Protein AF-J9ETJ1-F1 (afdb_monomer_lite)

pLDDT: mean 72.18, std 20.81, range [34.69, 98.19]

Radius of gyration: 83.92 Å; chains: 1; bounding box: 145×77×266 Å

Sequence (314 aa):
MRGDERRNRGNKKNEKEQERERQEHERRREEEEQRQRERVGQGRTTQEYYENEKQKQEIEQQRRGNGYEEEQENGQEQDERNRQEQEKIRQELELERQEKGQKIEEEEHERHEIFDKKQENYEEEEEQHQRQPEEEEEELKRKRKEEEEKEDRRRLEEDNRRLEEDRRRLDEDHRHLEELSRIDQKMKPEKEGGKSEGYEKHQLTVDGVRIRENEKKQRQLELEHYGLDKGNQIEDDFYTEADTRERYEVVEAGTTCSTEQYQCASGECIEKSAQCDGRTDCSDGSDEQFCHPPVQKQPSKSVTLIKHMITDNL

InterPro domains:
  IPR002172 Low-density lipoprotein (LDL) receptor class A repeat [PF00057] (255-291)
  IPR002172 Low-density lipoprotein (LDL) receptor class A repeat [PS50068] (256-292)
  IPR002172 Low-density lipoprotein (LDL) receptor class A repeat [SM00192] (256-293)
  IPR002172 Low-density lipoprotein (LDL) receptor class A repeat [cd00112] (257-291)
  IPR023415 Low-density lipoprotein (LDL) receptor class A, conserved site [PS01209] (269-291)
  IPR036055 LDL receptor-like superfamily [G3DSA:4.10.400.10] (255-294)
  IPR036055 LDL receptor-like superfamily [SSF57424] (256-295)

Secondary structure (DSSP, 8-state):
--------SSSHHHHHHHHHHHHHHHHHHHHHHHHHHHHHHT---HHHHHHHHHHHHHHHHHHHHHHHHHHHHHHHHHHHHHHHHHHHHHHHHHHHHHHHHHHHHHHHHHHHHHHHHHHHHHHHHHHHHHHHHHHHHHHHHHHHHHHHHHHHHHHHHHHHHHHHHHHHHHHHHHHHHHHHHHHHHHTSPP---------------TTSEEEEE-TT--EEEEE------S-----S-----------------S-PPPTTEEEPTTS-EEEGGGTTSSS--STT-TTSSS-SS---------------------

Structure (mmCIF, N/CA/C/O backbone):
data_AF-J9ETJ1-F1
#
_entry.id   AF-J9ETJ1-F1
#
loop_
_atom_site.group_PDB
_atom_site.id
_atom_site.type_symbol
_atom_site.label_atom_id
_atom_site.label_alt_id
_atom_site.label_comp_id
_atom_site.label_asym_id
_atom_site.label_entity_id
_atom_site.label_seq_id
_atom_site.pdbx_PDB_ins_code
_atom_site.Cartn_x
_atom_site.Cartn_y
_atom_site.Cartn_z
_atom_site.occupancy
_atom_site.B_iso_or_equiv
_atom_site.auth_seq_id
_atom_site.auth_comp_id
_atom_site.auth_asym_id
_atom_site.auth_atom_id
_atom_site.pdbx_PDB_model_num
ATOM 1 N N . MET A 1 1 ? -53.132 6.944 180.125 1.00 41.53 1 MET A N 1
ATOM 2 C CA . MET A 1 1 ? -53.792 6.070 179.129 1.00 41.53 1 MET A CA 1
ATOM 3 C C . MET A 1 1 ? -54.486 6.951 178.098 1.00 41.53 1 MET A C 1
ATOM 5 O O . MET A 1 1 ? -55.344 7.711 178.518 1.00 41.53 1 MET A O 1
ATOM 9 N N . ARG A 1 2 ? -54.138 6.762 176.809 1.00 40.91 2 ARG A N 1
ATOM 10 C CA . ARG A 1 2 ? -54.830 7.207 175.569 1.00 40.91 2 ARG A CA 1
ATOM 11 C C . ARG A 1 2 ? -54.786 8.726 175.287 1.00 40.91 2 ARG A C 1
ATOM 13 O O . ARG A 1 2 ? -55.033 9.507 176.186 1.00 40.91 2 ARG A O 1
ATOM 20 N N . GLY A 1 3 ? -54.452 9.237 174.102 1.00 41.69 3 GLY A N 1
ATOM 21 C CA . GLY A 1 3 ? -54.319 8.644 172.767 1.00 41.69 3 GLY A CA 1
ATOM 22 C C . GLY A 1 3 ? -55.169 9.435 171.759 1.00 41.69 3 GLY A C 1
ATOM 23 O O . GLY A 1 3 ? -56.381 9.460 171.909 1.00 41.69 3 GLY A O 1
ATOM 24 N N . ASP A 1 4 ? -54.499 10.042 170.773 1.00 47.47 4 ASP A N 1
ATOM 25 C CA . ASP A 1 4 ? -54.938 10.317 169.390 1.00 47.47 4 ASP A CA 1
ATOM 26 C C . ASP A 1 4 ? -56.196 11.145 169.071 1.00 47.47 4 ASP A C 1
ATOM 28 O O . ASP A 1 4 ? -57.292 10.610 169.008 1.00 47.47 4 ASP A O 1
ATOM 32 N N . GLU A 1 5 ? -55.995 12.386 168.595 1.00 48.31 5 GLU A N 1
ATOM 33 C CA . GLU A 1 5 ? -56.949 13.071 167.697 1.00 48.31 5 GLU A CA 1
ATOM 34 C C . GLU A 1 5 ? -56.286 14.101 166.754 1.00 48.31 5 GLU A C 1
ATOM 36 O O . GLU A 1 5 ? -56.623 15.277 166.791 1.00 48.31 5 GLU A O 1
ATOM 41 N N . ARG A 1 6 ? -55.359 13.722 165.857 1.00 50.22 6 ARG A N 1
ATOM 42 C CA . ARG A 1 6 ? -55.045 14.552 164.659 1.00 50.22 6 ARG A CA 1
ATOM 43 C C . ARG A 1 6 ? -54.607 13.713 163.456 1.00 50.22 6 ARG A C 1
ATOM 45 O O . ARG A 1 6 ? -53.515 13.885 162.926 1.00 50.22 6 ARG A O 1
ATOM 52 N N . ARG A 1 7 ? -55.467 12.814 162.974 1.00 49.34 7 ARG A N 1
ATOM 53 C CA . ARG A 1 7 ? -55.229 12.105 161.701 1.00 49.34 7 ARG A CA 1
ATOM 54 C C . ARG A 1 7 ? -56.517 11.929 160.899 1.00 49.34 7 ARG A C 1
ATOM 56 O O . ARG A 1 7 ? -56.909 10.817 160.594 1.00 49.34 7 ARG A O 1
ATOM 63 N N . ASN A 1 8 ? -57.215 13.023 160.575 1.00 49.31 8 ASN A N 1
ATOM 64 C CA . ASN A 1 8 ? -58.431 12.906 159.755 1.00 49.31 8 ASN A CA 1
ATOM 65 C C . ASN A 1 8 ? -58.714 14.085 158.801 1.00 49.31 8 ASN A C 1
ATOM 67 O O . ASN A 1 8 ? -59.844 14.542 158.660 1.00 49.31 8 ASN A O 1
ATOM 71 N N . ARG A 1 9 ? -57.677 14.597 158.122 1.00 51.25 9 ARG A N 1
ATOM 72 C CA . ARG A 1 9 ? -57.835 15.473 156.934 1.00 51.25 9 ARG A CA 1
ATOM 73 C C . ARG A 1 9 ? -57.037 15.031 155.701 1.00 51.25 9 ARG A C 1
ATOM 75 O O . ARG A 1 9 ? -57.280 15.561 154.624 1.00 51.25 9 ARG A O 1
ATOM 82 N N . GLY A 1 10 ? -56.142 14.047 155.833 1.00 49.84 10 GLY A N 1
ATOM 83 C CA . GLY A 1 10 ? -55.311 13.538 154.732 1.00 49.84 10 GLY A CA 1
ATOM 84 C C . GLY A 1 10 ? -55.965 12.463 153.852 1.00 49.84 10 GLY A C 1
ATOM 85 O O . GLY A 1 10 ? -55.589 12.342 152.696 1.00 49.84 10 GLY A O 1
ATOM 86 N N . ASN A 1 11 ? -56.979 11.734 154.342 1.00 51.31 11 ASN A N 1
ATOM 87 C CA . ASN A 1 11 ? -57.543 10.578 153.619 1.00 51.31 11 ASN A CA 1
ATOM 88 C C . ASN A 1 11 ? -58.693 10.894 152.647 1.00 51.31 11 ASN A C 1
ATOM 90 O O . ASN A 1 11 ? -58.993 10.067 151.798 1.00 51.31 11 ASN A O 1
ATOM 94 N N . LYS A 1 12 ? -59.316 12.082 152.700 1.00 52.78 12 LYS A N 1
ATOM 95 C CA . LYS A 1 12 ? -60.431 12.430 151.787 1.00 52.78 12 LYS A CA 1
ATOM 96 C C . LYS A 1 12 ? -59.997 12.971 150.417 1.00 52.78 12 LYS A C 1
ATOM 98 O O . LYS A 1 12 ? -60.842 13.087 149.532 1.00 52.78 12 LYS A O 1
ATOM 103 N N . LYS A 1 13 ? -58.720 13.340 150.235 1.00 52.31 13 LYS A N 1
ATOM 104 C CA . LYS A 1 13 ? -58.206 13.796 148.928 1.00 52.31 13 LYS A CA 1
ATOM 105 C C . LYS A 1 13 ? -57.935 12.622 147.975 1.00 52.31 13 LYS A C 1
ATOM 107 O O . LYS A 1 13 ? -58.292 12.735 146.813 1.00 52.31 13 LYS A O 1
ATOM 112 N N . ASN A 1 14 ? -57.462 11.483 148.490 1.00 57.47 14 ASN A N 1
ATOM 113 C CA . ASN A 1 14 ? -57.187 10.284 147.684 1.00 57.47 14 ASN A CA 1
ATOM 114 C C . ASN A 1 14 ? -58.445 9.596 147.130 1.00 57.47 14 ASN A C 1
ATOM 116 O O . ASN A 1 14 ? -58.423 9.106 146.010 1.00 57.47 14 ASN A O 1
ATOM 120 N N . GLU A 1 15 ? -59.553 9.564 147.875 1.00 61.72 15 GLU A N 1
ATOM 121 C CA . GLU A 1 15 ? -60.780 8.888 147.412 1.00 61.72 15 GLU A CA 1
ATOM 122 C C . GLU A 1 15 ? -61.453 9.622 146.245 1.00 61.72 15 GLU A C 1
ATOM 124 O O . GLU A 1 15 ? -61.845 8.999 145.261 1.00 61.72 15 GLU A O 1
ATOM 129 N N . LYS A 1 16 ? -61.531 10.959 146.314 1.00 69.19 16 LYS A N 1
ATOM 130 C CA . LYS A 1 16 ? -62.122 11.775 145.241 1.00 69.19 16 LYS A CA 1
ATOM 131 C C . LYS A 1 16 ? -61.283 11.784 143.966 1.00 69.19 16 LYS A C 1
ATOM 133 O O . LYS A 1 16 ? -61.838 11.957 142.885 1.00 69.19 16 LYS A O 1
ATOM 138 N N . GLU A 1 17 ? -59.968 11.650 144.092 1.00 68.81 17 GLU A N 1
ATOM 139 C CA . GLU A 1 17 ? -59.052 11.570 142.954 1.00 68.81 17 GLU A CA 1
ATOM 140 C C . GLU A 1 17 ? -59.166 10.201 142.270 1.00 68.81 17 GLU A C 1
ATOM 142 O O . GLU A 1 17 ? -59.431 10.147 141.072 1.00 68.81 17 GLU A O 1
ATOM 147 N N . GLN A 1 18 ? -59.176 9.109 143.044 1.00 67.69 18 GLN A N 1
ATOM 148 C CA . GLN A 1 18 ? -59.414 7.759 142.516 1.00 67.69 18 GLN A CA 1
ATOM 149 C C . GLN A 1 18 ? -60.797 7.584 141.871 1.00 67.69 18 GLN A C 1
ATOM 151 O O . GLN A 1 18 ? -60.956 6.809 140.930 1.00 67.69 18 GLN A O 1
ATOM 156 N N . GLU A 1 19 ? -61.826 8.269 142.371 1.00 75.56 19 GLU A N 1
ATOM 157 C CA . GLU A 1 19 ? -63.159 8.218 141.764 1.00 75.56 19 GLU A CA 1
ATOM 158 C C . GLU A 1 19 ? -63.233 9.004 140.447 1.00 75.56 19 GLU A C 1
ATOM 160 O O . GLU A 1 19 ? -63.892 8.560 139.508 1.00 75.56 19 GLU A O 1
ATOM 165 N N . ARG A 1 20 ? -62.488 10.112 140.322 1.00 76.62 20 ARG A N 1
ATOM 166 C CA . ARG A 1 20 ? -62.355 10.840 139.049 1.00 76.62 20 ARG A CA 1
ATOM 167 C C . ARG A 1 20 ? -61.600 10.031 138.000 1.00 76.62 20 ARG A C 1
ATOM 169 O O . ARG A 1 20 ? -62.038 10.006 136.855 1.00 76.62 20 ARG A O 1
ATOM 176 N N . GLU A 1 21 ? -60.529 9.344 138.389 1.00 76.75 21 GLU A N 1
ATOM 177 C CA . GLU A 1 21 ? -59.770 8.463 137.493 1.00 76.75 21 GLU A CA 1
ATOM 178 C C . GLU A 1 21 ? -60.614 7.277 137.010 1.00 76.75 21 GLU A C 1
ATOM 180 O O . GLU A 1 21 ? -60.594 6.952 135.823 1.00 76.75 21 GLU A O 1
ATOM 185 N N . ARG A 1 22 ? -61.427 6.674 137.893 1.00 75.75 22 ARG A N 1
ATOM 186 C CA . ARG A 1 22 ? -62.383 5.621 137.508 1.00 75.75 22 ARG A CA 1
ATOM 187 C C . ARG A 1 22 ? -63.420 6.125 136.505 1.00 75.75 22 ARG A C 1
ATOM 189 O O . ARG A 1 22 ? -63.622 5.481 135.481 1.00 75.75 22 ARG A O 1
ATOM 196 N N . GLN A 1 23 ? -64.013 7.294 136.753 1.00 80.81 23 GLN A N 1
ATOM 197 C CA . GLN A 1 23 ? -64.984 7.899 135.832 1.00 80.81 23 GLN A CA 1
ATOM 198 C C . GLN A 1 23 ? -64.354 8.311 134.493 1.00 80.81 23 GLN A C 1
ATOM 200 O O . GLN A 1 23 ? -65.005 8.244 133.456 1.00 80.81 23 GLN A O 1
ATOM 205 N N . GLU A 1 24 ? -63.092 8.748 134.481 1.00 80.50 24 GLU A N 1
ATOM 206 C CA . GLU A 1 24 ? -62.387 9.073 133.239 1.00 80.50 24 GLU A CA 1
ATOM 207 C C . GLU A 1 24 ? -62.018 7.818 132.439 1.00 80.50 24 GLU A C 1
ATOM 209 O O . GLU A 1 24 ? -62.171 7.808 131.220 1.00 80.50 24 GLU A O 1
ATOM 214 N N . HIS A 1 25 ? -61.601 6.744 133.112 1.00 77.44 25 HIS A N 1
ATOM 215 C CA . HIS A 1 25 ? -61.342 5.451 132.481 1.00 77.44 25 HIS A CA 1
ATOM 216 C C . HIS A 1 25 ? -62.618 4.843 131.878 1.00 77.44 25 HIS A C 1
ATOM 218 O O . HIS A 1 25 ? -62.587 4.304 130.773 1.00 77.44 25 HIS A O 1
ATOM 224 N N . GLU A 1 26 ? -63.750 4.959 132.571 1.00 82.00 26 GLU A N 1
ATOM 225 C CA . GLU A 1 26 ? -65.046 4.479 132.084 1.00 82.00 26 GLU A CA 1
ATOM 226 C C . GLU A 1 26 ? -65.528 5.287 130.870 1.00 82.00 26 GLU A C 1
ATOM 228 O O . GLU A 1 26 ? -65.866 4.694 129.850 1.00 82.00 26 GLU A O 1
ATOM 233 N N . ARG A 1 27 ? -65.396 6.624 130.892 1.00 83.88 27 ARG A N 1
ATOM 234 C CA . ARG A 1 27 ? -65.671 7.471 129.715 1.00 83.88 27 ARG A CA 1
ATOM 235 C C . ARG A 1 27 ? -64.784 7.144 128.515 1.00 83.88 27 ARG A C 1
ATOM 237 O O . ARG A 1 27 ? -65.276 7.101 127.394 1.00 83.88 27 ARG A O 1
ATOM 244 N N . ARG A 1 28 ? -63.484 6.902 128.725 1.00 78.69 28 ARG A N 1
ATOM 245 C CA . ARG A 1 28 ? -62.568 6.506 127.637 1.00 78.69 28 ARG A CA 1
ATOM 246 C C . ARG A 1 28 ? -62.967 5.163 127.034 1.00 78.69 28 ARG A C 1
ATOM 248 O O . ARG A 1 28 ? -62.926 5.015 125.819 1.00 78.69 28 ARG A O 1
ATOM 255 N N . ARG A 1 29 ? -63.390 4.214 127.871 1.00 78.31 29 ARG A N 1
ATOM 256 C CA . ARG A 1 29 ? -63.880 2.907 127.429 1.00 78.31 29 ARG A CA 1
ATOM 257 C C . ARG A 1 29 ? -65.183 3.027 126.632 1.00 78.31 29 ARG A C 1
ATOM 259 O O . ARG A 1 29 ? -65.316 2.370 125.606 1.00 78.31 29 ARG A O 1
ATOM 266 N N . GLU A 1 30 ? -66.109 3.880 127.060 1.00 82.00 30 GLU A N 1
ATOM 267 C CA . GLU A 1 30 ? -67.359 4.144 126.335 1.00 82.00 30 GLU A CA 1
ATOM 268 C C . GLU A 1 30 ? -67.117 4.869 125.002 1.00 82.00 30 GLU A C 1
ATOM 270 O O . GLU A 1 30 ? -67.685 4.475 123.984 1.00 82.00 30 GLU A O 1
ATOM 275 N N . GLU A 1 31 ? -66.222 5.864 124.961 1.00 80.50 31 GLU A N 1
ATOM 276 C CA . GLU A 1 31 ? -65.809 6.511 123.707 1.00 80.50 31 GLU A CA 1
ATOM 277 C C . GLU A 1 31 ? -65.126 5.524 122.749 1.00 80.50 31 GLU A C 1
ATOM 279 O O . GLU A 1 31 ? -65.319 5.598 121.534 1.00 80.50 31 GLU A O 1
ATOM 284 N N . GLU A 1 32 ? -64.326 4.592 123.269 1.00 72.12 32 GLU A N 1
ATOM 285 C CA . GLU A 1 32 ? -63.654 3.570 122.468 1.00 72.12 32 GLU A CA 1
ATOM 286 C C . GLU A 1 32 ? -64.645 2.515 121.945 1.00 72.12 32 GLU A C 1
ATOM 288 O O . GLU A 1 32 ? -64.584 2.155 120.766 1.00 72.12 32 GLU A O 1
ATOM 293 N N . GLU A 1 33 ? -65.630 2.104 122.753 1.00 75.81 33 GLU A N 1
ATOM 294 C CA . GLU A 1 33 ? -66.751 1.263 122.309 1.00 75.81 33 GLU A CA 1
ATOM 295 C C . GLU A 1 33 ? -67.620 1.974 121.259 1.00 75.81 33 GLU A C 1
ATOM 297 O O . GLU A 1 33 ? -68.040 1.348 120.284 1.00 75.81 33 GLU A O 1
ATOM 302 N N . GLN A 1 34 ? -67.854 3.282 121.391 1.00 74.44 34 GLN A N 1
ATOM 303 C CA . GLN A 1 34 ? -68.623 4.056 120.416 1.00 74.44 34 GLN A CA 1
ATOM 304 C C . GLN A 1 34 ? -67.864 4.219 119.089 1.00 74.44 34 GLN A C 1
ATOM 306 O O . GLN A 1 34 ? -68.439 3.977 118.026 1.00 74.44 34 GLN A O 1
ATOM 311 N N . ARG A 1 35 ? -66.548 4.479 119.127 1.00 72.38 35 ARG A N 1
ATOM 312 C CA . ARG A 1 35 ? -65.683 4.464 117.929 1.00 72.38 35 ARG A CA 1
ATOM 313 C C . ARG A 1 35 ? -65.616 3.086 117.268 1.00 72.38 35 ARG A C 1
ATOM 315 O O . ARG A 1 35 ? -65.461 3.005 116.050 1.00 72.38 35 ARG A O 1
ATOM 322 N N . GLN A 1 36 ? -65.697 1.997 118.038 1.00 61.28 36 GLN A N 1
ATOM 323 C CA . GLN A 1 36 ? -65.784 0.642 117.484 1.00 61.28 36 GLN A CA 1
ATOM 324 C C . GLN A 1 36 ? -67.151 0.380 116.835 1.00 61.28 36 GLN A C 1
ATOM 326 O O . GLN A 1 36 ? -67.194 -0.176 115.739 1.00 61.28 36 GLN A O 1
ATOM 331 N N . ARG A 1 37 ? -68.255 0.847 117.431 1.00 64.12 37 ARG A N 1
ATOM 332 C CA . ARG A 1 37 ? -69.604 0.739 116.842 1.00 64.12 37 ARG A CA 1
ATOM 333 C C . ARG A 1 37 ? -69.751 1.549 115.553 1.00 64.12 37 ARG A C 1
ATOM 335 O O . ARG A 1 37 ? -70.350 1.053 114.606 1.00 64.12 37 ARG A O 1
ATOM 342 N N . GLU A 1 38 ? -69.151 2.735 115.468 1.00 62.16 38 GLU A N 1
ATOM 343 C CA . GLU A 1 38 ? -69.139 3.545 114.238 1.00 62.16 38 GLU A CA 1
ATOM 344 C C . GLU A 1 38 ? -68.286 2.911 113.124 1.00 62.16 38 GLU A C 1
ATOM 346 O O . GLU A 1 38 ? -68.669 2.956 111.955 1.00 62.16 38 GLU A O 1
ATOM 351 N N . ARG A 1 39 ? -67.186 2.222 113.473 1.00 57.53 39 ARG A N 1
ATOM 352 C CA . ARG A 1 39 ? -66.376 1.439 112.517 1.00 57.53 39 ARG A CA 1
ATOM 353 C C . ARG A 1 39 ? -67.129 0.232 111.950 1.00 57.53 39 ARG A C 1
ATOM 355 O O . ARG A 1 39 ? -66.934 -0.114 110.790 1.00 57.53 39 ARG A O 1
ATOM 362 N N . VAL A 1 40 ? -67.995 -0.384 112.756 1.00 54.03 40 VAL A N 1
ATOM 363 C CA . VAL A 1 40 ? -68.881 -1.483 112.332 1.00 54.03 40 VAL A CA 1
ATOM 364 C C . VAL A 1 40 ? -70.102 -0.950 111.562 1.00 54.03 40 VAL A C 1
ATOM 366 O O . VAL A 1 40 ? -70.569 -1.608 110.639 1.00 54.03 40 VAL A O 1
ATOM 369 N N . GLY A 1 41 ? -70.565 0.271 111.854 1.00 50.47 41 GLY A N 1
ATOM 370 C CA . GLY A 1 41 ? -71.660 0.948 111.144 1.00 50.47 41 GLY A CA 1
ATOM 371 C C . GLY A 1 41 ? -71.315 1.451 109.734 1.00 50.47 41 GLY A C 1
ATOM 372 O O . GLY A 1 41 ? -72.217 1.744 108.956 1.00 50.47 41 GLY A O 1
ATOM 373 N N . GLN A 1 42 ? -70.027 1.510 109.382 1.00 50.44 42 GLN A N 1
ATOM 374 C CA . GLN A 1 42 ? -69.542 1.742 108.011 1.00 50.44 42 GLN A CA 1
ATOM 375 C C . GLN A 1 42 ? -69.020 0.456 107.344 1.00 50.44 42 GLN A C 1
ATOM 377 O O . GLN A 1 42 ? -68.352 0.505 106.307 1.00 50.44 42 GLN A O 1
ATOM 382 N N . GLY A 1 43 ? -69.302 -0.703 107.943 1.00 48.56 43 GLY A N 1
ATOM 383 C CA . GLY A 1 43 ? -68.919 -2.002 107.417 1.00 48.56 43 GLY A CA 1
ATOM 384 C C . GLY A 1 43 ? -69.719 -2.335 106.166 1.00 48.56 43 GLY A C 1
ATOM 385 O O . GLY A 1 43 ? -70.858 -2.787 106.258 1.00 48.56 43 GLY A O 1
ATOM 386 N N . ARG A 1 44 ? -69.095 -2.153 104.996 1.00 57.75 44 ARG A N 1
ATOM 387 C CA . ARG A 1 44 ? -69.457 -2.895 103.781 1.00 57.75 44 ARG A CA 1
ATOM 388 C C . ARG A 1 44 ? -69.676 -4.350 104.169 1.00 57.75 44 ARG A C 1
ATOM 390 O O . ARG A 1 44 ? -68.874 -4.919 104.917 1.00 57.75 44 ARG A O 1
ATOM 397 N N . THR A 1 45 ? -70.769 -4.930 103.699 1.00 62.53 45 THR A N 1
ATOM 398 C CA . THR A 1 45 ? -71.079 -6.328 104.000 1.00 62.53 45 THR A CA 1
ATOM 399 C C . THR A 1 45 ? -69.919 -7.215 103.534 1.00 62.53 45 THR A C 1
ATOM 401 O O . THR A 1 45 ? -69.243 -6.908 102.551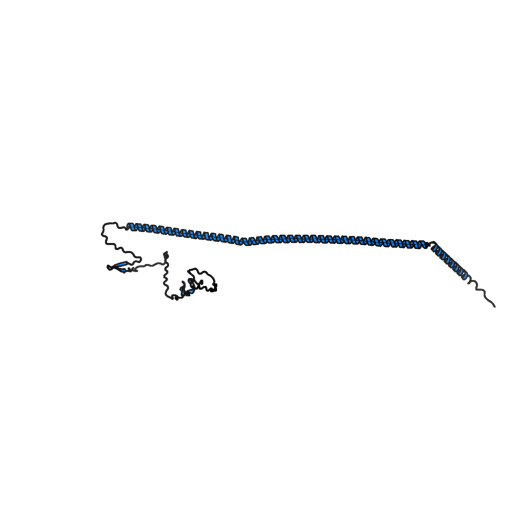 1.00 62.53 45 THR A O 1
ATOM 404 N N . THR A 1 46 ? -69.650 -8.326 104.227 1.00 61.72 46 THR A N 1
ATOM 405 C CA . THR A 1 46 ? -68.624 -9.296 103.794 1.00 61.72 46 THR A CA 1
ATOM 406 C C . THR A 1 46 ? -68.843 -9.734 102.345 1.00 61.72 46 THR A C 1
ATOM 408 O O . THR A 1 46 ? -67.881 -9.961 101.622 1.00 61.72 46 THR A O 1
ATOM 411 N N . GLN A 1 47 ? -70.099 -9.774 101.899 1.00 67.00 47 GLN A N 1
ATOM 412 C CA . GLN A 1 47 ? -70.490 -10.089 100.531 1.00 67.00 47 GLN A CA 1
ATOM 413 C C . GLN A 1 47 ? -70.084 -9.002 99.517 1.00 67.00 47 GLN A C 1
ATOM 415 O O . GLN A 1 47 ? -69.443 -9.333 98.524 1.00 67.00 47 GLN A O 1
ATOM 420 N N . GLU A 1 48 ? -70.325 -7.715 99.795 1.00 68.38 48 GLU A N 1
ATOM 421 C CA . GLU A 1 48 ? -69.829 -6.604 98.956 1.00 68.38 48 GLU 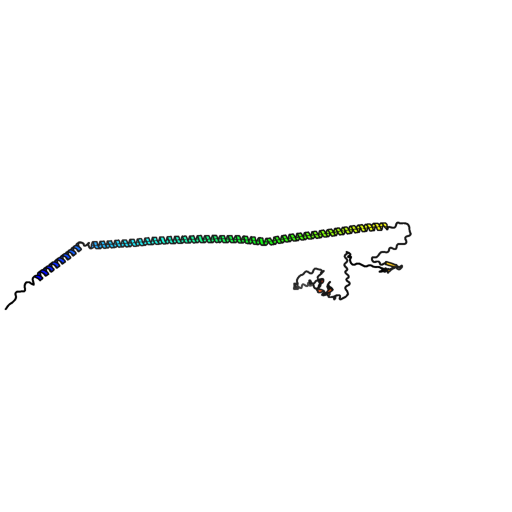A CA 1
ATOM 422 C C . GLU A 1 48 ? -68.301 -6.541 98.903 1.00 68.38 48 GLU A C 1
ATOM 424 O O . GLU A 1 48 ? -67.730 -6.101 97.905 1.00 68.38 48 GLU A O 1
ATOM 429 N N . TYR A 1 49 ? -67.619 -6.938 99.980 1.00 68.69 49 TYR A N 1
ATOM 430 C CA . TYR A 1 49 ? -66.163 -7.031 99.983 1.00 68.69 49 TYR A CA 1
ATOM 431 C C . TYR A 1 49 ? -65.684 -8.088 98.971 1.00 68.69 49 TYR A C 1
ATOM 433 O O . TYR A 1 49 ? -64.881 -7.761 98.097 1.00 68.69 49 TYR A O 1
ATOM 441 N N . TYR A 1 50 ? -66.242 -9.307 99.016 1.00 73.38 50 TYR A N 1
ATOM 442 C CA . TYR A 1 50 ? -65.913 -10.372 98.059 1.00 73.38 50 TYR A CA 1
ATOM 443 C C . TYR A 1 50 ? -66.308 -10.028 96.615 1.00 73.38 50 TYR A C 1
ATOM 445 O O . TYR A 1 50 ? -65.552 -10.326 95.691 1.00 73.38 50 TYR A O 1
ATOM 453 N N . GLU A 1 51 ? -67.455 -9.382 96.397 1.00 80.38 51 GLU A N 1
ATOM 454 C CA . GLU A 1 51 ? -67.899 -8.964 95.060 1.00 80.38 51 GLU A CA 1
ATOM 455 C C . GLU A 1 51 ? -66.992 -7.873 94.469 1.00 80.38 51 GLU A C 1
ATOM 457 O O . GLU A 1 51 ? -66.579 -7.983 93.316 1.00 80.38 51 GLU A O 1
ATOM 462 N N . ASN A 1 52 ? -66.586 -6.874 95.263 1.00 74.12 52 ASN A N 1
ATOM 463 C CA . ASN A 1 52 ? -65.625 -5.856 94.824 1.00 74.12 52 ASN A CA 1
ATOM 464 C C . ASN A 1 52 ? -64.229 -6.438 94.561 1.00 74.12 52 ASN A C 1
ATOM 466 O O . ASN A 1 52 ? -63.531 -5.983 93.654 1.00 74.12 52 ASN A O 1
ATOM 470 N N . GLU A 1 53 ? -63.794 -7.418 95.355 1.00 79.88 53 GLU A N 1
ATOM 471 C CA . GLU A 1 53 ? -62.498 -8.074 95.170 1.00 79.88 53 GLU A CA 1
ATOM 472 C C . GLU A 1 53 ? -62.496 -8.945 93.907 1.00 79.88 53 GLU A C 1
ATOM 474 O O . GLU A 1 53 ? -61.551 -8.880 93.120 1.00 79.88 53 GLU A O 1
ATOM 479 N N . LYS A 1 54 ? -63.604 -9.645 93.632 1.00 83.44 54 LYS A N 1
ATOM 480 C CA . LYS A 1 54 ? -63.822 -10.368 92.373 1.00 83.44 54 LYS A CA 1
ATOM 481 C C . LYS A 1 54 ? -63.848 -9.423 91.167 1.00 83.44 54 LYS A C 1
ATOM 483 O O . LYS A 1 54 ? -63.171 -9.679 90.177 1.00 83.44 54 LYS A O 1
ATOM 488 N N . GLN A 1 55 ? -64.562 -8.303 91.262 1.00 84.19 55 GLN A N 1
ATOM 489 C CA . GLN A 1 55 ? -64.651 -7.321 90.178 1.00 84.19 55 GLN A CA 1
ATOM 490 C C . GLN A 1 55 ? -63.302 -6.629 89.915 1.00 84.19 55 GLN A C 1
ATOM 492 O O . GLN A 1 55 ? -62.936 -6.397 88.764 1.00 84.19 55 GLN A O 1
ATOM 497 N N . LYS A 1 56 ? -62.511 -6.354 90.962 1.00 79.06 56 LYS A N 1
ATOM 498 C CA . LYS A 1 56 ? -61.119 -5.900 90.810 1.00 79.06 56 LYS A CA 1
ATOM 499 C C . LYS A 1 56 ? -60.258 -6.932 90.089 1.00 79.06 56 LYS A C 1
ATOM 501 O O . LYS A 1 56 ? -59.514 -6.544 89.196 1.00 79.06 56 LYS A O 1
ATOM 506 N N . GLN A 1 57 ? -60.372 -8.212 90.448 1.00 80.88 57 GLN A N 1
ATOM 507 C CA . GLN A 1 57 ? -59.636 -9.288 89.780 1.00 80.88 57 GLN A CA 1
ATOM 508 C C . GLN A 1 57 ? -60.032 -9.425 88.303 1.00 80.88 57 GLN A C 1
ATOM 510 O O . GLN A 1 57 ? -59.153 -9.591 87.463 1.00 80.88 57 GLN A O 1
ATOM 515 N N . GLU A 1 58 ? -61.317 -9.292 87.961 1.00 84.31 58 GLU A N 1
ATOM 516 C CA . GLU A 1 58 ? -61.796 -9.316 86.569 1.00 84.31 58 GLU A CA 1
ATOM 517 C C . GLU A 1 58 ? -61.270 -8.122 85.753 1.00 84.31 58 GLU A C 1
ATOM 519 O O . GLU A 1 58 ? -60.775 -8.306 84.641 1.00 84.31 58 GLU A O 1
ATOM 524 N N . ILE A 1 59 ? -61.288 -6.906 86.315 1.00 80.44 59 ILE A N 1
ATOM 525 C CA . ILE A 1 59 ? -60.718 -5.710 85.667 1.00 80.44 59 ILE A CA 1
ATOM 526 C C . ILE A 1 59 ? -59.204 -5.863 85.470 1.00 80.44 59 ILE A C 1
ATOM 528 O O . ILE A 1 59 ? -58.663 -5.466 84.438 1.00 80.44 59 ILE A O 1
ATOM 532 N N . GLU A 1 60 ? -58.500 -6.428 86.450 1.00 78.88 60 GLU A N 1
ATOM 533 C CA . GLU A 1 60 ? -57.057 -6.653 86.362 1.00 78.88 60 GLU A CA 1
ATOM 534 C C . GLU A 1 60 ? -56.710 -7.728 85.317 1.00 78.88 60 GLU A C 1
ATOM 536 O O . GLU A 1 60 ? -55.739 -7.572 84.575 1.00 78.88 60 GLU A O 1
ATOM 541 N N . GLN A 1 61 ? -57.533 -8.776 85.196 1.00 81.25 61 GLN A N 1
ATOM 542 C CA . GLN A 1 61 ? -57.411 -9.789 84.144 1.00 81.25 61 GLN A CA 1
ATOM 543 C C . GLN A 1 61 ? -57.675 -9.209 82.751 1.00 81.25 61 GLN A C 1
ATOM 545 O O . GLN A 1 61 ? -56.892 -9.475 81.844 1.00 81.25 61 GLN A O 1
ATOM 550 N N . GLN A 1 62 ? -58.705 -8.374 82.580 1.00 82.00 62 GLN A N 1
ATOM 551 C CA . GLN A 1 62 ? -58.971 -7.691 81.307 1.00 82.00 62 GLN A CA 1
ATOM 552 C C . GLN A 1 62 ? -57.840 -6.739 80.912 1.00 82.00 62 GLN A C 1
ATOM 554 O O . GLN A 1 62 ? -57.423 -6.731 79.761 1.00 82.00 62 GLN A O 1
ATOM 559 N N . ARG A 1 63 ? -57.286 -5.971 81.860 1.00 78.88 63 ARG A N 1
ATOM 560 C CA . ARG A 1 63 ? -56.133 -5.096 81.587 1.00 78.88 63 ARG A CA 1
ATOM 561 C C . ARG A 1 63 ? -54.891 -5.879 81.174 1.00 78.88 63 ARG A C 1
ATOM 563 O O . ARG A 1 63 ? -54.184 -5.431 80.280 1.00 78.88 63 ARG A O 1
ATOM 570 N N . ARG A 1 64 ? -54.631 -7.034 81.800 1.00 74.88 64 ARG A N 1
ATOM 571 C CA . ARG A 1 64 ? -53.550 -7.930 81.363 1.00 74.88 64 ARG A CA 1
ATOM 572 C C . ARG A 1 64 ? -53.824 -8.485 79.970 1.00 74.88 64 ARG A C 1
ATOM 574 O O . ARG A 1 64 ? -52.937 -8.402 79.140 1.00 74.88 64 ARG A O 1
ATOM 581 N N . GLY A 1 65 ? -55.027 -9.001 79.708 1.00 76.25 65 GLY A N 1
ATOM 582 C CA . GLY A 1 65 ? -55.418 -9.534 78.397 1.00 76.25 65 GLY A CA 1
ATOM 583 C C . GLY A 1 65 ? -55.249 -8.514 77.270 1.00 76.25 65 GLY A C 1
ATOM 584 O O . GLY A 1 65 ? -54.528 -8.786 76.319 1.00 76.25 65 GLY A O 1
ATOM 585 N N . ASN A 1 66 ? -55.803 -7.312 77.441 1.00 76.19 66 ASN A N 1
ATOM 586 C CA . ASN A 1 66 ? -55.669 -6.232 76.462 1.00 7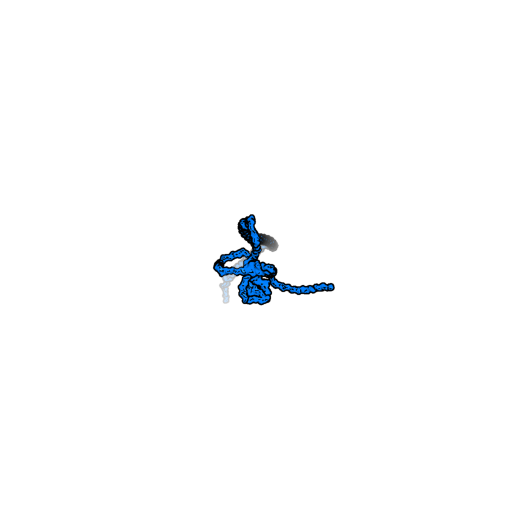6.19 66 ASN A CA 1
ATOM 587 C C . ASN A 1 66 ? -54.208 -5.791 76.285 1.00 76.19 66 ASN A C 1
ATOM 589 O O . ASN A 1 66 ? -53.790 -5.536 75.166 1.00 76.19 66 ASN A O 1
ATOM 593 N N . GLY A 1 67 ? -53.421 -5.736 77.368 1.00 72.25 67 GLY A N 1
ATOM 594 C CA . GLY A 1 67 ? -51.989 -5.436 77.277 1.00 72.25 67 GLY A CA 1
ATOM 595 C C . GLY A 1 67 ? -51.210 -6.499 76.495 1.00 72.25 67 GLY A C 1
ATOM 596 O O . GLY A 1 67 ? -50.352 -6.154 75.693 1.00 72.25 67 GLY A O 1
ATOM 597 N N . TYR A 1 68 ? -51.541 -7.783 76.669 1.00 64.38 68 TYR A N 1
ATOM 598 C CA . TYR A 1 68 ? -50.939 -8.870 75.891 1.00 64.38 68 TYR A CA 1
ATOM 599 C C . TYR A 1 68 ? -51.338 -8.837 74.408 1.00 64.38 68 TYR A C 1
ATOM 601 O O . TYR A 1 68 ? -50.505 -9.142 73.558 1.00 64.38 68 TYR A O 1
ATOM 609 N N . GLU A 1 69 ? -52.585 -8.488 74.083 1.00 71.12 69 GLU A N 1
ATOM 610 C CA . GLU A 1 69 ? -53.048 -8.339 72.694 1.00 71.12 69 GLU A CA 1
ATOM 611 C C . GLU A 1 69 ? -52.394 -7.124 72.011 1.00 71.12 69 GLU A C 1
ATOM 613 O O . GLU A 1 69 ? -51.873 -7.252 70.905 1.00 71.12 69 GLU A O 1
ATOM 618 N N . GLU A 1 70 ? -52.310 -5.984 72.702 1.00 70.94 70 GLU A N 1
ATOM 619 C CA . GLU A 1 70 ? -51.665 -4.758 72.209 1.00 70.94 70 GLU A CA 1
ATOM 620 C C . GLU A 1 70 ? -50.144 -4.938 72.014 1.00 70.94 70 GLU A C 1
ATOM 622 O O . GLU A 1 70 ? -49.570 -4.423 71.054 1.00 70.94 70 GLU A O 1
ATOM 627 N N . GLU A 1 71 ? -49.466 -5.710 72.874 1.00 70.00 71 GLU A N 1
ATOM 628 C CA . GLU A 1 71 ? -48.057 -6.093 72.683 1.00 70.00 71 GLU A CA 1
ATOM 629 C C . GLU A 1 71 ? -47.855 -7.006 71.459 1.00 70.00 71 GLU A C 1
ATOM 631 O O . GLU A 1 71 ? -46.859 -6.863 70.745 1.00 70.00 71 GLU A O 1
ATOM 636 N N . GLN A 1 72 ? -48.791 -7.924 71.185 1.00 73.69 72 GLN A N 1
ATOM 637 C CA . GLN A 1 72 ? -48.727 -8.802 70.011 1.00 73.69 72 GLN A CA 1
ATOM 638 C C . GLN A 1 72 ? -48.989 -8.047 68.705 1.00 73.69 72 GLN A C 1
ATOM 640 O O . GLN A 1 72 ? -48.232 -8.239 67.753 1.00 73.69 72 GLN A O 1
ATOM 645 N N . GLU A 1 73 ? -49.994 -7.169 68.658 1.00 73.94 73 GLU A N 1
ATOM 646 C CA . GLU A 1 73 ? -50.274 -6.338 67.478 1.00 73.94 73 GLU A CA 1
ATOM 647 C C . GLU A 1 73 ? -49.110 -5.383 67.180 1.00 73.94 73 GLU A C 1
ATOM 649 O O . GLU A 1 73 ? -48.631 -5.329 66.046 1.00 73.94 73 GLU A O 1
ATOM 654 N N . ASN A 1 74 ? -48.563 -4.707 68.200 1.00 77.06 74 ASN A N 1
ATOM 655 C CA . ASN A 1 74 ? -47.389 -3.844 68.026 1.00 77.06 74 ASN A CA 1
ATOM 656 C C . ASN A 1 74 ? -46.151 -4.627 67.559 1.00 77.06 74 ASN A C 1
ATOM 658 O O . ASN A 1 74 ? -45.385 -4.128 66.732 1.00 77.06 74 ASN A O 1
ATOM 662 N N . GLY A 1 75 ? -45.951 -5.851 68.061 1.00 78.00 75 GLY A N 1
ATOM 663 C CA . GLY A 1 75 ? -44.883 -6.742 67.605 1.00 78.00 75 GLY A CA 1
ATOM 664 C C . GLY A 1 75 ? -45.050 -7.160 66.141 1.00 78.00 75 GLY A C 1
ATOM 665 O O . GLY A 1 75 ? -44.103 -7.063 65.363 1.00 78.00 75 GLY A O 1
ATOM 666 N N . GLN A 1 76 ? -46.264 -7.545 65.741 1.00 83.44 76 GLN A N 1
ATOM 667 C CA . GLN A 1 76 ? -46.583 -7.918 64.360 1.00 83.44 76 GLN A CA 1
ATOM 668 C C . GLN A 1 76 ? -46.410 -6.748 63.387 1.00 83.44 76 GLN A C 1
ATOM 670 O O . GLN A 1 76 ? -45.811 -6.924 62.326 1.00 83.44 76 GLN A O 1
ATOM 675 N N . GLU A 1 77 ? -46.865 -5.547 63.750 1.00 86.06 77 GLU A N 1
ATOM 676 C CA . GLU A 1 77 ? -46.633 -4.348 62.943 1.00 86.06 77 GLU A CA 1
ATOM 677 C C . GLU A 1 77 ? -45.146 -4.003 62.823 1.00 86.06 77 GLU A C 1
ATOM 679 O O . GLU A 1 77 ? -44.688 -3.583 61.758 1.00 86.06 77 GLU A O 1
ATOM 684 N N . GLN A 1 78 ? -44.375 -4.162 63.902 1.00 85.94 78 GLN A N 1
ATOM 685 C CA . GLN A 1 78 ? -42.937 -3.914 63.881 1.00 85.94 78 GLN A CA 1
ATOM 686 C C . GLN A 1 78 ? -42.212 -4.912 62.967 1.00 85.94 78 GLN A C 1
ATOM 688 O O . GLN A 1 78 ? -41.342 -4.511 62.196 1.00 85.94 78 GLN A O 1
ATOM 693 N N . ASP A 1 79 ? -42.601 -6.186 62.997 1.00 88.81 79 ASP A N 1
ATOM 694 C CA . ASP A 1 79 ? -42.052 -7.227 62.125 1.00 88.81 79 ASP A CA 1
ATOM 695 C C . ASP A 1 79 ? -42.434 -7.027 60.651 1.00 88.81 79 ASP A C 1
ATOM 697 O O . ASP A 1 79 ? -41.632 -7.308 59.756 1.00 88.81 79 ASP A O 1
ATOM 701 N N . GLU A 1 80 ? -43.644 -6.534 60.379 1.00 91.62 80 GLU A N 1
ATOM 702 C CA . GLU A 1 80 ? -44.093 -6.142 59.039 1.00 91.62 80 GLU A CA 1
ATOM 703 C C . GLU A 1 80 ? -43.269 -4.950 58.519 1.00 91.62 80 GLU A C 1
ATOM 705 O O . GLU A 1 80 ? -42.727 -5.009 57.414 1.00 91.62 80 GLU A O 1
ATOM 710 N N . ARG A 1 81 ? -43.088 -3.903 59.342 1.00 92.31 81 ARG A N 1
ATOM 711 C CA . ARG A 1 81 ? -42.246 -2.735 59.018 1.00 92.31 81 ARG A CA 1
ATOM 712 C C . ARG A 1 81 ? -40.799 -3.146 58.737 1.00 92.31 81 ARG A C 1
ATOM 714 O O . ARG A 1 81 ? -40.249 -2.754 57.710 1.00 92.31 81 ARG A O 1
ATOM 721 N N . ASN A 1 82 ? -40.219 -3.991 59.589 1.00 91.50 82 ASN A N 1
ATOM 722 C CA . ASN A 1 82 ? -38.862 -4.509 59.414 1.00 91.50 82 ASN A CA 1
ATOM 723 C C . ASN A 1 82 ? -38.725 -5.337 58.125 1.00 91.50 82 ASN A C 1
ATOM 725 O O . ASN A 1 82 ? -37.725 -5.210 57.417 1.00 91.50 82 ASN A O 1
ATOM 729 N N . ARG A 1 83 ? -39.721 -6.170 57.785 1.00 94.31 83 ARG A N 1
ATOM 730 C CA . ARG A 1 83 ? -39.728 -6.932 56.524 1.00 94.31 83 ARG A CA 1
ATOM 731 C C . ARG A 1 83 ? -39.786 -6.021 55.305 1.00 94.31 83 ARG A C 1
ATOM 733 O O . ARG A 1 83 ? -38.988 -6.200 54.390 1.00 94.31 83 ARG A O 1
ATOM 740 N N . GLN A 1 84 ? -40.676 -5.032 55.312 1.00 95.06 84 GLN A N 1
ATOM 741 C CA . GLN A 1 84 ? -40.790 -4.062 54.221 1.00 95.06 84 GLN A CA 1
ATOM 742 C C . GLN A 1 84 ? -39.507 -3.240 54.052 1.00 95.06 84 GLN A C 1
ATOM 744 O O . GLN A 1 84 ? -39.097 -2.951 52.929 1.00 95.06 84 GLN A O 1
ATOM 749 N N . GLU A 1 85 ? -38.849 -2.873 55.151 1.00 95.88 85 GLU A N 1
ATOM 750 C CA . GLU A 1 85 ? -37.574 -2.158 55.116 1.00 95.88 85 GLU A CA 1
ATOM 751 C C . GLU A 1 85 ? -36.444 -3.032 54.554 1.00 95.88 85 GLU A C 1
ATOM 753 O O . GLU A 1 85 ? -35.707 -2.589 53.673 1.00 95.88 85 GLU A O 1
ATOM 758 N N . GLN A 1 86 ? -36.357 -4.303 54.960 1.00 94.12 86 GLN A N 1
ATOM 759 C CA . GLN A 1 86 ? -35.400 -5.243 54.368 1.00 94.12 86 GLN A CA 1
ATOM 760 C C . GLN A 1 86 ? -35.657 -5.493 52.880 1.00 94.12 86 GLN A C 1
ATOM 762 O O . GLN A 1 86 ? -34.707 -5.609 52.105 1.00 94.12 86 GLN A O 1
ATOM 767 N N . GLU A 1 87 ? -36.919 -5.559 52.460 1.00 96.19 87 GLU A N 1
ATOM 768 C CA . GLU A 1 87 ? -37.273 -5.743 51.054 1.00 96.19 87 GLU A CA 1
ATOM 769 C C . GLU A 1 87 ? -36.907 -4.516 50.208 1.00 96.19 87 GLU A C 1
ATOM 771 O O . GLU A 1 87 ? -36.362 -4.677 49.116 1.00 96.19 87 GLU A O 1
ATOM 776 N N . LYS A 1 88 ? -37.081 -3.299 50.741 1.00 96.88 88 LYS A N 1
ATOM 777 C CA . LYS A 1 88 ? -36.590 -2.064 50.104 1.00 96.88 88 LYS A CA 1
ATOM 778 C C . LYS A 1 88 ? -35.075 -2.070 49.932 1.00 96.88 88 LYS A C 1
ATOM 780 O O . LYS A 1 88 ? -34.599 -1.825 48.828 1.00 96.88 88 LYS A O 1
ATOM 785 N N . ILE A 1 89 ? -34.328 -2.411 50.984 1.00 95.75 89 ILE A N 1
ATOM 786 C CA . ILE A 1 89 ? -32.860 -2.510 50.918 1.00 95.75 89 ILE A CA 1
ATOM 787 C C . I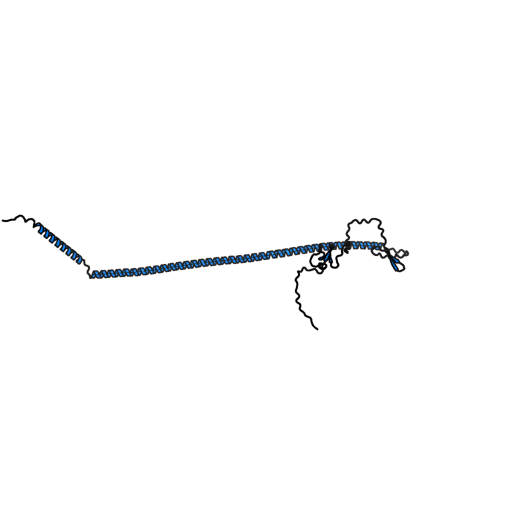LE A 1 89 ? -32.444 -3.547 49.866 1.00 95.75 89 ILE A C 1
ATOM 789 O O . ILE A 1 89 ? -31.517 -3.322 49.090 1.00 95.75 89 ILE A O 1
ATOM 793 N N . ARG A 1 90 ? -33.143 -4.687 49.803 1.00 95.69 90 ARG A N 1
ATOM 794 C CA . ARG A 1 90 ? -32.874 -5.734 48.812 1.00 95.69 90 ARG A CA 1
ATOM 795 C C . ARG A 1 90 ? -33.085 -5.237 47.381 1.00 95.69 90 ARG A C 1
ATOM 797 O O . ARG A 1 90 ? -32.236 -5.503 46.537 1.00 95.69 90 ARG A O 1
ATOM 804 N N . GLN A 1 91 ? -34.181 -4.522 47.124 1.00 96.44 91 GLN A N 1
ATOM 805 C CA . GLN A 1 91 ? -34.477 -3.940 45.811 1.00 96.44 91 GLN A CA 1
ATOM 806 C C . GLN A 1 91 ? -33.451 -2.869 45.415 1.00 96.44 91 GLN A C 1
ATOM 808 O O . GLN A 1 91 ? -33.003 -2.845 44.272 1.00 96.44 91 GLN A O 1
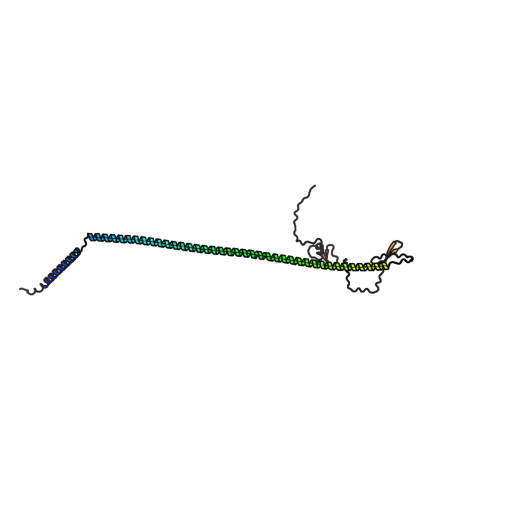ATOM 813 N N . GLU A 1 92 ? -33.031 -2.022 46.355 1.00 96.56 92 GLU A N 1
ATOM 814 C CA . GLU A 1 92 ? -32.025 -0.982 46.113 1.00 96.56 92 GLU A CA 1
ATOM 815 C C . GLU A 1 92 ? -30.655 -1.582 45.755 1.00 96.56 92 GLU A C 1
ATOM 817 O O . GLU A 1 92 ? -30.040 -1.182 44.768 1.00 96.56 92 GLU A O 1
ATOM 822 N N . LEU A 1 93 ? -30.219 -2.621 46.477 1.00 95.38 93 LEU A N 1
ATOM 823 C CA . LEU A 1 93 ? -28.986 -3.355 46.161 1.00 95.38 93 LEU A CA 1
ATOM 824 C C . LEU A 1 93 ? -29.049 -4.078 44.807 1.00 95.38 93 LEU A C 1
ATOM 826 O O . LEU A 1 93 ? -28.022 -4.250 44.146 1.00 95.38 93 LEU A O 1
ATOM 830 N N . GLU A 1 94 ? -30.231 -4.545 44.401 1.00 95.81 94 GLU A N 1
ATOM 831 C CA . GLU A 1 94 ? -30.434 -5.186 43.101 1.00 95.81 94 GLU A CA 1
ATOM 832 C C . GLU A 1 94 ? -30.341 -4.169 41.957 1.00 95.81 94 GLU A C 1
ATOM 834 O O . GLU A 1 94 ? -29.640 -4.430 40.978 1.00 95.81 94 GLU A O 1
ATOM 839 N N . LEU A 1 95 ? -30.945 -2.988 42.117 1.00 95.25 95 LEU A N 1
ATOM 840 C CA . LEU A 1 95 ? -30.805 -1.871 41.177 1.00 95.25 95 LEU A CA 1
ATOM 841 C C . LEU A 1 95 ? -29.350 -1.404 41.071 1.00 95.25 95 LEU A C 1
ATOM 843 O O . LEU A 1 95 ? -28.827 -1.288 39.966 1.00 95.25 95 LEU A O 1
ATOM 847 N N . GLU A 1 96 ? -28.652 -1.232 42.196 1.00 94.69 96 GLU A N 1
ATOM 848 C CA . GLU A 1 96 ? -27.240 -0.833 42.191 1.00 94.69 96 GLU A CA 1
ATOM 849 C C . GLU A 1 96 ? -26.357 -1.876 41.479 1.00 94.69 96 GLU A C 1
ATOM 851 O O . GLU A 1 96 ? -25.416 -1.535 40.758 1.00 94.69 96 GLU A O 1
ATOM 856 N N . ARG A 1 97 ? -26.662 -3.170 41.648 1.00 93.81 97 ARG A N 1
ATOM 857 C CA . ARG A 1 97 ? -25.992 -4.254 40.913 1.00 93.81 97 ARG A CA 1
ATOM 858 C C . ARG A 1 97 ? -26.265 -4.190 39.414 1.00 93.81 97 ARG A C 1
ATOM 860 O O . ARG A 1 97 ? -25.329 -4.402 38.646 1.00 93.81 97 ARG A O 1
ATOM 867 N N . GLN A 1 98 ? -27.502 -3.919 39.006 1.00 93.94 98 GLN A N 1
ATOM 868 C CA . GLN A 1 98 ? -27.866 -3.786 37.595 1.00 93.94 98 GLN A CA 1
ATOM 869 C C . GLN A 1 98 ? -27.177 -2.579 36.955 1.00 93.94 98 GLN A C 1
ATOM 871 O O . GLN A 1 98 ? -26.555 -2.734 35.910 1.00 93.94 98 GLN A O 1
ATOM 876 N N . GLU A 1 99 ? -27.189 -1.416 37.610 1.00 94.44 99 GLU A N 1
ATOM 877 C CA . GLU A 1 99 ? -26.500 -0.215 37.122 1.00 94.44 99 GLU A CA 1
ATOM 878 C C . GLU A 1 99 ? -24.986 -0.428 37.000 1.00 94.44 99 GLU A C 1
ATOM 880 O O . GLU A 1 99 ? -24.370 -0.001 36.025 1.00 94.44 99 GLU A O 1
ATOM 885 N N . LYS A 1 100 ? -24.364 -1.111 37.972 1.00 93.44 100 LYS A N 1
ATOM 886 C CA . LYS A 1 100 ? -22.943 -1.483 37.879 1.00 93.44 100 LYS A CA 1
ATOM 887 C C . LYS A 1 100 ? -22.686 -2.462 36.738 1.00 93.44 100 LYS A C 1
ATOM 889 O O . LYS A 1 100 ? -21.688 -2.304 36.047 1.00 93.44 100 LYS A O 1
ATOM 894 N N . GLY A 1 101 ? -23.565 -3.445 36.538 1.00 91.00 101 GLY A N 1
ATOM 895 C CA . GLY A 1 101 ? -23.476 -4.389 35.424 1.00 91.00 101 GLY A CA 1
ATOM 896 C C . GLY A 1 101 ? -23.538 -3.687 34.068 1.00 91.00 101 GLY A C 1
ATOM 897 O O . GLY A 1 101 ? -22.654 -3.889 33.246 1.00 91.00 101 GLY A O 1
ATOM 898 N N . GLN A 1 102 ? -24.507 -2.787 33.884 1.00 92.44 102 GLN A N 1
ATOM 899 C CA . GLN A 1 102 ? -24.660 -2.004 32.654 1.00 92.44 102 GLN A CA 1
ATOM 900 C C . GLN A 1 102 ? -23.437 -1.132 32.363 1.00 92.44 102 GLN A C 1
ATOM 902 O O . GLN A 1 102 ? -22.947 -1.130 31.241 1.00 92.44 102 GLN A O 1
ATOM 907 N N . LYS A 1 103 ? -22.884 -0.454 33.377 1.00 93.31 103 LYS A N 1
ATOM 908 C CA . LYS A 1 103 ? -21.649 0.330 33.207 1.00 93.31 103 LYS A CA 1
ATOM 909 C C . LYS A 1 103 ? -20.465 -0.531 32.770 1.00 93.31 103 LYS A C 1
ATOM 911 O O . LYS A 1 103 ? -19.676 -0.099 31.940 1.00 93.31 103 LYS A O 1
ATOM 916 N N . ILE A 1 104 ? -20.335 -1.741 33.317 1.00 92.62 104 ILE A N 1
ATOM 917 C CA . ILE A 1 104 ? -19.264 -2.668 32.926 1.00 92.62 104 ILE A CA 1
ATOM 918 C C . ILE A 1 104 ? -19.445 -3.113 31.470 1.00 92.62 104 ILE A C 1
ATOM 920 O O . ILE A 1 104 ? -18.469 -3.108 30.726 1.00 92.62 104 ILE A O 1
ATOM 924 N N . GLU A 1 105 ? -20.668 -3.456 31.056 1.00 92.56 105 GLU A N 1
ATOM 925 C CA . GLU A 1 105 ? -20.968 -3.838 29.668 1.00 92.56 105 GLU A CA 1
ATOM 926 C C . GLU A 1 105 ? -20.696 -2.688 28.682 1.00 92.56 105 GLU A C 1
ATOM 928 O O . GLU A 1 105 ? -20.092 -2.911 27.634 1.00 92.56 105 GLU A O 1
ATOM 933 N N . GLU A 1 106 ? -21.074 -1.453 29.028 1.00 92.31 106 GLU A N 1
ATOM 934 C CA . GLU A 1 106 ? -20.772 -0.258 28.227 1.00 92.31 106 GLU A CA 1
ATOM 935 C C . GLU A 1 106 ? -19.259 -0.029 28.091 1.00 92.31 106 GLU A C 1
ATOM 937 O O . GLU A 1 106 ? -18.759 0.179 26.984 1.00 92.31 106 GLU A O 1
ATOM 942 N N . GLU A 1 107 ? -18.504 -0.131 29.189 1.00 93.56 107 GLU A N 1
ATOM 943 C CA . GLU A 1 107 ? -17.043 -0.011 29.161 1.00 93.56 107 GLU A CA 1
ATOM 944 C C . GLU A 1 107 ? -16.369 -1.146 28.369 1.00 93.56 107 GLU A C 1
ATOM 946 O O . GLU A 1 107 ? -15.339 -0.932 27.725 1.00 93.56 107 GLU A O 1
ATOM 951 N N . GLU A 1 108 ? -16.899 -2.372 28.428 1.00 94.19 108 GLU A N 1
ATOM 952 C CA . GLU A 1 108 ? -16.412 -3.498 27.622 1.00 94.19 108 GLU A CA 1
ATOM 953 C C . GLU A 1 108 ? -16.669 -3.278 26.133 1.00 94.19 108 GLU A C 1
ATOM 955 O O . GLU A 1 108 ? -15.764 -3.501 25.326 1.00 94.19 108 GLU A O 1
ATOM 960 N N . HIS A 1 109 ? -17.852 -2.778 25.776 1.00 94.12 109 HIS A N 1
ATOM 961 C CA . HIS A 1 109 ? -18.188 -2.419 24.403 1.00 94.12 109 HIS A CA 1
ATOM 962 C C . HIS A 1 109 ? -17.265 -1.316 23.867 1.00 94.12 109 HIS A C 1
ATOM 964 O O . HIS A 1 109 ? -16.710 -1.450 22.778 1.00 94.12 109 HIS A O 1
ATOM 970 N N . GLU A 1 110 ? -17.024 -0.258 24.647 1.00 94.75 110 GLU A N 1
ATOM 971 C CA . GLU A 1 110 ? -16.102 0.817 24.260 1.00 94.75 110 GLU A CA 1
ATOM 972 C C . GLU A 1 110 ? -14.661 0.299 24.100 1.00 94.75 110 GLU A C 1
ATOM 974 O O . GLU A 1 110 ? -13.973 0.645 23.136 1.00 94.75 110 GLU A O 1
ATOM 979 N N . ARG A 1 111 ? -14.203 -0.595 24.990 1.00 93.56 111 ARG A N 1
ATOM 980 C CA . ARG A 1 111 ? -12.894 -1.256 24.845 1.00 93.56 111 ARG A CA 1
ATOM 981 C C . ARG A 1 111 ? -12.797 -2.079 23.561 1.00 93.56 111 ARG A C 1
ATOM 983 O O . ARG A 1 111 ? -11.748 -2.035 22.920 1.00 93.56 111 ARG A O 1
ATOM 990 N N . HIS A 1 112 ? -13.850 -2.811 23.203 1.00 93.62 112 HIS A N 1
ATOM 991 C CA . HIS A 1 112 ? -13.905 -3.583 21.961 1.00 93.62 112 HIS A CA 1
ATOM 992 C C . HIS A 1 112 ? -13.871 -2.671 20.729 1.00 93.62 112 HIS A C 1
ATOM 994 O O . HIS A 1 112 ? -13.026 -2.875 19.865 1.00 93.62 112 HIS A O 1
ATOM 1000 N N . GLU A 1 113 ? -14.668 -1.600 20.686 1.00 94.56 113 GLU A N 1
ATOM 1001 C CA . GLU A 1 113 ? -14.620 -0.646 19.566 1.00 94.56 113 GLU A CA 1
ATOM 1002 C C . GLU A 1 113 ? -13.239 0.002 19.395 1.00 94.56 113 GLU A C 1
ATOM 1004 O O . GLU A 1 113 ? -12.775 0.222 18.275 1.00 94.56 113 GLU A O 1
ATOM 1009 N N . ILE A 1 114 ? -12.572 0.348 20.501 1.00 93.75 114 ILE A N 1
ATOM 1010 C CA . ILE A 1 114 ? -11.212 0.901 20.458 1.00 93.75 114 ILE A CA 1
ATOM 1011 C C . ILE A 1 114 ? -10.224 -0.141 19.925 1.00 93.75 114 ILE A C 1
ATOM 1013 O O . ILE A 1 114 ? -9.289 0.223 19.211 1.00 93.75 114 ILE A O 1
ATOM 1017 N N . PHE A 1 115 ? -10.390 -1.412 20.294 1.00 94.00 115 PHE A N 1
ATOM 1018 C CA . PHE A 1 115 ? -9.551 -2.499 19.803 1.00 94.00 115 PHE A CA 1
ATOM 1019 C C . PHE A 1 115 ? -9.725 -2.699 18.294 1.00 94.00 115 PHE A C 1
ATOM 1021 O O . PHE A 1 115 ? -8.724 -2.685 17.581 1.00 94.00 115 PHE A O 1
ATOM 1028 N N . ASP A 1 116 ? -10.965 -2.767 17.812 1.00 92.75 116 ASP A N 1
ATOM 1029 C CA . ASP A 1 116 ? -11.271 -2.949 16.389 1.00 92.75 116 ASP A CA 1
ATOM 1030 C C . ASP A 1 116 ? -10.697 -1.796 15.549 1.00 92.75 116 ASP A C 1
ATOM 1032 O O . ASP A 1 116 ? -9.952 -2.028 14.600 1.00 92.75 116 ASP A O 1
ATOM 1036 N N . LYS A 1 117 ? -10.903 -0.540 15.975 1.00 93.56 117 LYS A N 1
ATOM 1037 C CA . LYS A 1 117 ? -10.315 0.640 15.305 1.00 93.56 117 LYS A CA 1
ATOM 1038 C C . LYS A 1 117 ? -8.786 0.623 15.295 1.00 93.56 117 LYS A C 1
ATOM 1040 O O . LYS A 1 117 ? -8.159 1.104 14.356 1.00 93.56 117 LYS A O 1
ATOM 1045 N N . LYS A 1 118 ? -8.155 0.120 16.362 1.00 92.69 118 LYS A N 1
ATOM 1046 C CA . LYS A 1 118 ? -6.692 -0.023 16.404 1.00 92.69 118 LYS A CA 1
ATOM 1047 C C . LYS A 1 118 ? -6.204 -1.100 15.447 1.00 92.69 118 LYS A C 1
ATOM 1049 O O . LYS A 1 118 ? -5.125 -0.932 14.891 1.00 92.69 118 LYS A O 1
ATOM 1054 N N . GLN A 1 119 ? -6.964 -2.178 15.288 1.00 91.44 119 GLN A N 1
ATOM 1055 C CA . GLN A 1 119 ? -6.622 -3.245 14.363 1.00 91.44 119 GLN A CA 1
ATOM 1056 C C . GLN A 1 119 ? -6.727 -2.762 12.911 1.00 91.44 119 GLN A C 1
ATOM 1058 O O . GLN A 1 119 ? -5.768 -2.935 12.167 1.00 91.44 119 GLN A O 1
ATOM 1063 N N . GLU A 1 120 ? -7.808 -2.063 12.549 1.00 88.44 120 GLU A N 1
ATOM 1064 C CA . GLU A 1 120 ? -7.969 -1.449 11.219 1.00 88.44 120 GLU A CA 1
ATOM 1065 C C . GLU A 1 120 ? -6.811 -0.494 10.891 1.00 88.44 120 GLU A C 1
ATOM 1067 O O . GLU A 1 120 ? -6.187 -0.611 9.839 1.00 88.44 120 GLU A O 1
ATOM 1072 N N . ASN A 1 121 ? -6.446 0.393 11.825 1.00 89.31 121 ASN A N 1
ATOM 1073 C CA . ASN A 1 121 ? -5.304 1.293 11.633 1.00 89.31 121 ASN A CA 1
ATOM 1074 C C . ASN A 1 121 ? -3.978 0.537 11.452 1.00 89.31 121 ASN A C 1
ATOM 1076 O O . ASN A 1 121 ? -3.139 0.958 10.662 1.00 89.31 121 ASN A O 1
ATOM 1080 N N . TYR A 1 122 ? -3.766 -0.555 12.192 1.00 86.44 122 TYR A N 1
ATOM 1081 C CA . TYR A 1 122 ? -2.543 -1.349 12.077 1.00 86.44 122 TYR A CA 1
ATOM 1082 C C . TYR A 1 122 ? -2.451 -2.043 10.714 1.00 86.44 122 TYR A C 1
ATOM 1084 O O . TYR A 1 122 ? -1.392 -2.033 10.091 1.00 86.44 122 TYR A O 1
ATOM 1092 N N . GLU A 1 123 ? -3.567 -2.594 10.232 1.00 86.75 123 GLU A N 1
ATOM 1093 C CA . GLU A 1 123 ? -3.663 -3.207 8.905 1.00 86.75 123 GLU A CA 1
ATOM 1094 C C . GLU A 1 123 ? -3.411 -2.169 7.795 1.00 86.75 123 GLU A C 1
ATOM 1096 O O . GLU A 1 123 ? -2.639 -2.437 6.874 1.00 86.75 123 GLU A O 1
ATOM 1101 N N . GLU A 1 124 ? -3.967 -0.955 7.909 1.00 84.00 124 GLU A N 1
ATOM 1102 C CA . GLU A 1 124 ? -3.703 0.140 6.962 1.00 84.00 124 GLU A CA 1
ATOM 1103 C C . GLU A 1 124 ? -2.232 0.596 6.964 1.00 84.00 124 GLU A C 1
ATOM 1105 O O . GLU A 1 124 ? -1.655 0.830 5.896 1.00 84.00 124 GLU A O 1
ATOM 1110 N N . GLU A 1 125 ? -1.613 0.734 8.142 1.00 84.00 125 GLU A N 1
ATOM 1111 C CA . GLU A 1 125 ? -0.197 1.101 8.278 1.00 84.00 125 GLU A CA 1
ATOM 1112 C C . GLU A 1 125 ? 0.726 0.028 7.678 1.00 84.00 125 GLU A C 1
ATOM 1114 O O . GLU A 1 125 ? 1.688 0.360 6.978 1.00 84.00 125 GLU A O 1
ATOM 1119 N N . GLU A 1 126 ? 0.422 -1.253 7.898 1.00 82.56 126 GLU A N 1
ATOM 1120 C CA . GLU A 1 126 ? 1.177 -2.373 7.335 1.00 82.56 126 GLU A CA 1
ATOM 1121 C C . GLU A 1 126 ? 1.080 -2.404 5.801 1.00 82.56 126 GLU A C 1
ATOM 1123 O O . GLU A 1 126 ? 2.097 -2.531 5.113 1.00 82.56 126 GLU A O 1
ATOM 1128 N N . GLU A 1 127 ? -0.116 -2.193 5.245 1.00 78.25 127 GLU A N 1
ATOM 1129 C CA . GLU A 1 127 ? -0.333 -2.119 3.797 1.00 78.25 127 GLU A CA 1
ATOM 1130 C C . GLU A 1 127 ? 0.417 -0.937 3.158 1.00 78.25 127 GLU A C 1
ATOM 1132 O O . GLU A 1 127 ? 0.998 -1.060 2.077 1.00 78.25 127 GLU A O 1
ATOM 1137 N N . GLN A 1 128 ? 0.436 0.226 3.820 1.00 73.25 128 GLN A N 1
ATOM 1138 C CA . GLN A 1 128 ? 1.214 1.380 3.361 1.00 73.25 128 GLN A CA 1
ATOM 1139 C C . GLN A 1 128 ? 2.719 1.102 3.391 1.00 73.25 128 GLN A C 1
ATOM 1141 O O . GLN A 1 128 ? 3.422 1.472 2.448 1.00 73.25 128 GLN A O 1
ATOM 1146 N N . HIS A 1 129 ? 3.210 0.431 4.434 1.00 77.81 129 HIS A N 1
ATOM 1147 C CA . HIS A 1 129 ? 4.624 0.091 4.554 1.00 77.81 129 HIS A CA 1
ATOM 1148 C C . HIS A 1 129 ? 5.082 -0.912 3.486 1.00 77.81 129 HIS A C 1
ATOM 1150 O O . HIS A 1 129 ? 6.228 -0.850 3.050 1.00 77.81 129 HIS A O 1
ATOM 1156 N N . GLN A 1 130 ? 4.191 -1.800 3.028 1.00 76.00 130 GLN A N 1
ATOM 1157 C CA . GLN A 1 130 ? 4.471 -2.740 1.937 1.00 76.00 130 GLN A CA 1
ATOM 1158 C C . GLN A 1 130 ? 4.409 -2.085 0.546 1.00 76.00 130 GLN A C 1
ATOM 1160 O O . GLN A 1 130 ? 5.244 -2.390 -0.300 1.00 76.00 130 GLN A O 1
ATOM 1165 N N . ARG A 1 131 ? 3.480 -1.148 0.303 1.00 72.56 131 ARG A N 1
ATOM 1166 C CA . ARG A 1 131 ? 3.342 -0.474 -1.007 1.00 72.56 131 ARG A CA 1
ATOM 1167 C C . ARG A 1 131 ? 4.498 0.468 -1.351 1.00 72.56 131 ARG A C 1
ATOM 1169 O O . ARG A 1 131 ? 4.911 0.527 -2.505 1.00 72.56 131 ARG A O 1
ATOM 1176 N N . GLN A 1 132 ? 5.028 1.198 -0.369 1.00 74.00 132 GLN A N 1
ATOM 1177 C CA . GLN A 1 132 ? 6.116 2.164 -0.586 1.00 74.00 132 GLN A CA 1
ATOM 1178 C C . GLN A 1 132 ? 7.364 1.567 -1.274 1.00 74.00 132 GLN A C 1
ATOM 1180 O O . GLN A 1 132 ? 7.792 2.120 -2.288 1.00 74.00 132 GLN A O 1
ATOM 1185 N N . PRO A 1 133 ? 7.944 0.446 -0.802 1.00 77.44 133 PRO A N 1
ATOM 1186 C CA . PRO A 1 133 ? 9.110 -0.146 -1.452 1.00 77.44 133 PRO A CA 1
ATOM 1187 C C . PRO A 1 133 ? 8.811 -0.705 -2.852 1.00 77.44 133 PRO A C 1
ATOM 1189 O O . PRO A 1 133 ? 9.687 -0.653 -3.713 1.00 77.44 133 PRO A O 1
ATOM 1192 N N . GLU A 1 134 ? 7.594 -1.197 -3.116 1.00 79.00 134 GLU A N 1
ATOM 1193 C CA . GLU A 1 134 ? 7.211 -1.690 -4.450 1.00 79.00 134 GLU A CA 1
ATOM 1194 C C . GLU A 1 134 ? 7.119 -0.554 -5.482 1.00 79.00 134 GLU A C 1
ATOM 1196 O O . GLU A 1 134 ? 7.604 -0.691 -6.609 1.00 79.00 134 GLU A O 1
ATOM 1201 N N . GLU A 1 135 ? 6.544 0.591 -5.100 1.00 83.62 135 GLU A N 1
ATOM 1202 C CA . GLU A 1 135 ? 6.462 1.773 -5.965 1.00 83.62 135 GLU A CA 1
ATOM 1203 C C . GLU A 1 135 ? 7.851 2.360 -6.268 1.00 83.62 135 GLU A C 1
ATOM 1205 O O . GLU A 1 135 ? 8.145 2.689 -7.423 1.00 83.62 135 GLU A O 1
ATOM 1210 N N . GLU A 1 136 ? 8.733 2.430 -5.264 1.00 87.75 136 GLU A N 1
ATOM 1211 C CA . GLU A 1 136 ? 10.120 2.880 -5.439 1.00 87.75 136 GLU A CA 1
ATOM 1212 C C . GLU A 1 136 ? 10.932 1.931 -6.340 1.00 87.75 136 GLU A C 1
ATOM 1214 O O . GLU A 1 136 ? 11.702 2.387 -7.194 1.00 87.75 136 GLU A O 1
ATOM 1219 N N . GLU A 1 137 ? 10.752 0.612 -6.202 1.00 89.50 137 GLU A N 1
ATOM 1220 C CA . GLU A 1 137 ? 11.418 -0.379 -7.053 1.00 89.50 137 GLU A CA 1
ATOM 1221 C C . GLU A 1 137 ? 10.964 -0.261 -8.517 1.00 89.50 137 GLU A C 1
ATOM 1223 O O . GLU A 1 137 ? 11.793 -0.276 -9.436 1.00 89.50 137 GLU A O 1
ATOM 1228 N N . GLU A 1 138 ? 9.661 -0.102 -8.758 1.00 92.44 138 GLU A N 1
ATOM 1229 C CA . GLU A 1 138 ? 9.116 0.106 -10.102 1.00 92.44 138 GLU A CA 1
ATOM 1230 C C . GLU A 1 138 ? 9.591 1.426 -10.727 1.00 92.44 138 GLU A C 1
ATOM 1232 O O . GLU A 1 138 ? 9.926 1.468 -11.917 1.00 92.44 138 GLU A O 1
ATOM 1237 N N . GLU A 1 139 ? 9.698 2.504 -9.946 1.00 93.12 139 GLU A N 1
ATOM 1238 C CA . GLU A 1 139 ? 10.280 3.760 -10.422 1.00 93.12 139 GLU A CA 1
ATOM 1239 C C . GLU A 1 139 ? 11.759 3.587 -10.805 1.00 93.12 139 GLU A C 1
ATOM 1241 O O . GLU A 1 139 ? 12.193 4.053 -11.867 1.00 93.12 139 GLU A O 1
ATOM 1246 N N . LEU A 1 140 ? 12.536 2.868 -9.990 1.00 94.31 140 LEU A N 1
ATOM 1247 C CA . LEU A 1 140 ? 13.941 2.587 -10.274 1.00 94.31 140 LEU A CA 1
ATOM 1248 C C . LEU A 1 140 ? 14.107 1.736 -11.541 1.00 94.31 140 LEU A C 1
ATOM 1250 O O . LEU A 1 140 ? 14.982 2.022 -12.363 1.00 94.31 140 LEU A O 1
ATOM 1254 N N . LYS A 1 141 ? 13.248 0.729 -11.748 1.00 95.75 141 LYS A N 1
ATOM 1255 C CA . LYS A 1 141 ? 13.220 -0.071 -12.986 1.00 95.75 141 LYS A CA 1
ATOM 1256 C C . LYS A 1 141 ? 12.943 0.797 -14.210 1.00 95.75 141 LYS A C 1
ATOM 1258 O O . LYS A 1 141 ? 13.634 0.657 -15.220 1.00 95.75 141 LYS A O 1
ATOM 1263 N N . ARG A 1 142 ? 11.979 1.722 -14.126 1.00 96.12 142 ARG A N 1
ATOM 1264 C CA . ARG A 1 142 ? 11.671 2.664 -15.218 1.00 96.12 142 ARG A CA 1
ATOM 1265 C C . ARG A 1 142 ? 12.859 3.565 -15.540 1.00 96.12 142 ARG A C 1
ATOM 1267 O O . ARG A 1 142 ? 13.208 3.693 -16.710 1.00 96.12 142 ARG A O 1
ATOM 1274 N N . LYS A 1 143 ? 13.516 4.123 -14.519 1.00 96.62 143 LYS A N 1
ATOM 1275 C CA . LYS A 1 143 ? 14.715 4.962 -14.685 1.00 96.62 143 LYS A CA 1
ATOM 1276 C C . LYS A 1 143 ? 15.862 4.201 -15.346 1.00 96.62 143 LYS A C 1
ATOM 1278 O O . LYS A 1 143 ? 16.442 4.702 -16.302 1.00 96.62 143 LYS A O 1
ATOM 1283 N N . ARG A 1 144 ? 16.145 2.973 -14.894 1.00 96.38 144 ARG A N 1
ATOM 1284 C CA . ARG A 1 144 ? 17.180 2.113 -15.497 1.00 96.38 144 ARG A CA 1
ATOM 1285 C C . ARG A 1 144 ? 16.899 1.823 -16.967 1.00 96.38 144 ARG A C 1
ATOM 1287 O O . ARG A 1 144 ? 17.800 1.945 -17.786 1.00 96.38 144 ARG A O 1
ATOM 1294 N N . LYS A 1 145 ? 15.649 1.497 -17.301 1.00 97.44 145 LYS A N 1
ATOM 1295 C CA . LYS A 1 145 ? 15.242 1.252 -18.687 1.00 97.44 145 LYS A CA 1
ATOM 1296 C C . LYS A 1 145 ? 15.401 2.501 -19.561 1.00 97.44 145 LYS A C 1
ATOM 1298 O O . LYS A 1 145 ? 15.878 2.404 -20.684 1.00 97.44 145 LYS A O 1
ATOM 1303 N N . GLU A 1 146 ? 15.040 3.676 -19.049 1.00 97.56 146 GLU A N 1
ATOM 1304 C CA . GLU A 1 146 ? 15.218 4.936 -19.778 1.00 97.56 146 GLU A CA 1
ATOM 1305 C C . GLU A 1 146 ? 16.704 5.279 -19.993 1.00 97.56 146 GLU A C 1
ATOM 1307 O O . GLU A 1 146 ? 17.071 5.812 -21.041 1.00 97.56 146 GLU A O 1
ATOM 1312 N N . GLU A 1 147 ? 17.574 4.983 -19.022 1.00 97.50 147 GLU A N 1
ATOM 1313 C CA . GLU A 1 147 ? 19.024 5.140 -19.183 1.00 97.50 147 GLU A CA 1
ATOM 1314 C C . GLU A 1 147 ? 19.606 4.168 -20.214 1.00 97.50 147 GLU A C 1
ATOM 1316 O O . GLU A 1 147 ? 20.388 4.599 -21.060 1.00 97.50 147 GLU A O 1
ATOM 1321 N N . GLU A 1 148 ? 19.177 2.905 -20.203 1.00 97.75 148 GLU A N 1
ATOM 1322 C CA . GLU A 1 148 ? 19.570 1.898 -21.197 1.00 97.75 148 GLU A CA 1
ATOM 1323 C C . GLU A 1 148 ? 19.144 2.323 -22.614 1.00 97.75 148 GLU A C 1
ATOM 1325 O O . GLU A 1 148 ? 19.970 2.378 -23.524 1.00 97.75 148 GLU A O 1
ATOM 1330 N N . GLU A 1 149 ? 17.898 2.776 -22.793 1.00 98.06 149 GLU A N 1
ATOM 1331 C CA . GLU A 1 149 ? 17.408 3.305 -24.076 1.00 98.06 149 GLU A CA 1
ATOM 1332 C C . GLU A 1 149 ? 18.174 4.563 -24.534 1.00 98.06 149 GLU A C 1
ATOM 1334 O O . GLU A 1 149 ? 18.364 4.794 -25.735 1.00 98.06 149 GLU A O 1
ATOM 1339 N N . LYS A 1 150 ? 18.624 5.409 -23.596 1.00 98.00 150 LYS A N 1
ATOM 1340 C CA . LYS A 1 150 ? 19.483 6.565 -23.905 1.00 98.00 150 LYS A CA 1
ATOM 1341 C C . LYS A 1 150 ? 20.880 6.129 -24.330 1.00 98.00 150 LYS A C 1
ATOM 1343 O O . LYS A 1 150 ? 21.446 6.754 -25.228 1.00 98.00 150 LYS A O 1
ATOM 1348 N N . GLU A 1 151 ? 21.442 5.107 -23.698 1.00 97.75 151 GLU A N 1
ATOM 1349 C CA . GLU A 1 151 ? 22.750 4.569 -24.059 1.00 97.75 151 GLU A CA 1
ATOM 1350 C C . GLU A 1 151 ? 22.718 3.920 -25.446 1.00 97.75 151 GLU A C 1
ATOM 1352 O O . GLU A 1 151 ? 23.552 4.252 -26.289 1.00 97.75 151 GLU A O 1
ATOM 1357 N N . ASP A 1 152 ? 21.704 3.105 -25.734 1.00 97.88 152 ASP A N 1
ATOM 1358 C CA . ASP A 1 152 ? 21.510 2.491 -27.050 1.00 97.88 152 ASP A CA 1
ATOM 1359 C C . ASP A 1 152 ? 21.360 3.538 -28.155 1.00 97.88 152 ASP A C 1
ATOM 1361 O O . ASP A 1 152 ? 21.961 3.420 -29.225 1.00 97.88 152 ASP A O 1
ATOM 1365 N N . ARG A 1 153 ? 20.626 4.626 -27.886 1.00 97.94 153 ARG A N 1
ATOM 1366 C CA . ARG A 1 153 ? 20.528 5.756 -28.820 1.00 97.94 153 ARG A CA 1
ATOM 1367 C C . ARG A 1 153 ? 21.891 6.393 -29.091 1.00 97.94 153 ARG A C 1
ATOM 1369 O O . ARG A 1 153 ? 22.192 6.685 -30.244 1.00 97.94 153 ARG A O 1
ATOM 1376 N N . ARG A 1 154 ? 22.718 6.598 -28.058 1.00 98.06 154 ARG A N 1
ATOM 1377 C CA . ARG A 1 154 ? 24.070 7.164 -28.216 1.00 98.06 154 ARG A CA 1
ATOM 1378 C C . ARG A 1 154 ? 24.975 6.249 -29.036 1.00 98.06 154 ARG A C 1
ATOM 1380 O O . ARG A 1 154 ? 25.694 6.747 -29.897 1.00 98.06 154 ARG A O 1
ATOM 1387 N N . ARG A 1 155 ? 24.913 4.934 -28.799 1.00 98.12 155 ARG A N 1
ATOM 1388 C CA . ARG A 1 155 ? 25.657 3.933 -29.581 1.00 98.12 155 ARG A CA 1
ATOM 1389 C C . ARG A 1 155 ? 25.241 3.968 -31.051 1.00 98.12 155 ARG A C 1
ATOM 1391 O O . ARG A 1 155 ? 26.096 4.080 -31.919 1.00 98.12 155 ARG A O 1
ATOM 1398 N N . LEU A 1 156 ? 23.935 3.998 -31.324 1.00 98.19 156 LEU A N 1
ATOM 1399 C CA . LEU A 1 156 ? 23.412 4.092 -32.689 1.00 98.19 156 LEU A CA 1
ATOM 1400 C C . LEU A 1 156 ? 23.828 5.394 -33.393 1.00 98.19 156 LEU A C 1
ATOM 1402 O O . LEU A 1 156 ? 24.147 5.389 -34.580 1.00 98.19 156 LEU A O 1
ATOM 1406 N N . GLU A 1 157 ? 23.824 6.522 -32.682 1.00 98.06 157 GLU A N 1
ATOM 1407 C CA . GLU A 1 157 ? 24.316 7.797 -33.216 1.00 98.06 157 GLU A CA 1
ATOM 1408 C C . GLU A 1 157 ? 25.815 7.745 -33.538 1.00 98.06 157 GLU A C 1
ATOM 1410 O O . GLU A 1 157 ? 26.241 8.289 -34.557 1.00 98.06 157 GLU A O 1
ATOM 1415 N N . GLU A 1 158 ? 26.619 7.082 -32.708 1.00 98.19 158 GLU A N 1
ATOM 1416 C CA . GLU A 1 158 ? 28.044 6.895 -32.967 1.00 98.19 158 GLU A CA 1
ATOM 1417 C C . GLU A 1 158 ? 28.303 5.988 -34.173 1.00 98.19 158 GLU A C 1
ATOM 1419 O O . GLU A 1 158 ? 29.091 6.361 -35.043 1.00 98.19 158 GLU A O 1
ATOM 1424 N N . ASP A 1 159 ? 27.599 4.862 -34.275 1.00 97.88 159 ASP A N 1
ATOM 1425 C CA . ASP A 1 159 ? 27.692 3.959 -35.424 1.00 97.88 159 ASP A CA 1
ATOM 1426 C C . ASP A 1 159 ? 27.284 4.665 -36.722 1.00 97.88 159 ASP A C 1
ATOM 1428 O O . ASP A 1 159 ? 27.968 4.546 -37.738 1.00 97.88 159 ASP A O 1
ATOM 1432 N N . ASN A 1 160 ? 26.229 5.486 -36.687 1.00 98.12 160 ASN A N 1
ATOM 1433 C CA . ASN A 1 160 ? 25.835 6.296 -37.839 1.00 98.12 160 ASN A CA 1
ATOM 1434 C C . ASN A 1 160 ? 26.930 7.289 -38.254 1.00 98.12 160 ASN A C 1
ATOM 1436 O O . ASN A 1 160 ? 27.165 7.457 -39.449 1.00 98.12 160 ASN A O 1
ATOM 1440 N N . ARG A 1 161 ? 27.637 7.917 -37.302 1.00 98.06 161 ARG A N 1
ATOM 1441 C CA . ARG A 1 161 ? 28.781 8.788 -37.631 1.00 98.06 161 ARG A CA 1
ATOM 1442 C C . ARG A 1 161 ? 29.913 8.007 -38.293 1.00 98.06 161 ARG A C 1
ATOM 1444 O O . ARG A 1 161 ? 30.426 8.461 -39.311 1.00 98.06 161 ARG A O 1
ATOM 1451 N N . ARG A 1 162 ? 30.264 6.832 -37.760 1.00 97.81 162 ARG A N 1
ATOM 1452 C CA . ARG A 1 162 ? 31.304 5.962 -38.339 1.00 97.81 162 ARG A CA 1
ATOM 1453 C C . ARG A 1 162 ? 30.947 5.554 -39.769 1.00 97.81 162 ARG A C 1
ATOM 1455 O O . ARG A 1 162 ? 31.764 5.693 -40.671 1.00 97.81 162 ARG A O 1
ATOM 1462 N N . LEU A 1 163 ? 29.694 5.161 -40.002 1.00 97.69 163 LEU A N 1
ATOM 1463 C CA . LEU A 1 163 ? 29.199 4.822 -41.340 1.00 97.69 163 LEU A CA 1
ATOM 1464 C C . LEU A 1 163 ? 29.238 6.012 -42.309 1.00 97.69 163 LEU A C 1
ATOM 1466 O O . LEU A 1 163 ? 29.517 5.839 -43.497 1.00 97.69 163 LEU A O 1
ATOM 1470 N N . GLU A 1 164 ? 28.953 7.227 -41.837 1.00 97.75 164 GLU A N 1
ATOM 1471 C CA . GLU A 1 164 ? 29.084 8.428 -42.664 1.00 97.75 164 GLU A CA 1
ATOM 1472 C C . GLU A 1 164 ? 30.540 8.736 -43.027 1.00 97.75 164 GLU A C 1
ATOM 1474 O O . GLU A 1 164 ? 30.801 9.163 -44.155 1.00 97.75 164 GLU A O 1
ATOM 1479 N N . GLU A 1 165 ? 31.480 8.518 -42.108 1.00 97.62 165 GLU A N 1
ATOM 1480 C CA . GLU A 1 165 ? 32.916 8.657 -42.366 1.00 97.62 165 GLU A CA 1
ATOM 1481 C C . GLU A 1 165 ? 33.412 7.611 -43.367 1.00 97.62 165 GLU A C 1
ATOM 1483 O O . GLU A 1 165 ? 34.056 7.978 -44.352 1.00 97.62 165 GLU A O 1
ATOM 1488 N N . ASP A 1 166 ? 33.034 6.344 -43.198 1.00 96.81 166 ASP A N 1
ATOM 1489 C CA . ASP A 1 166 ? 33.363 5.275 -44.145 1.00 96.81 166 ASP A CA 1
ATOM 1490 C C . ASP A 1 166 ? 32.813 5.570 -45.543 1.00 96.81 166 ASP A C 1
ATOM 1492 O O . ASP A 1 166 ? 33.513 5.402 -46.543 1.00 96.81 166 ASP A O 1
ATOM 1496 N N . ARG A 1 167 ? 31.586 6.101 -45.639 1.00 97.38 167 ARG A N 1
ATOM 1497 C CA . ARG A 1 167 ? 31.023 6.527 -46.927 1.00 97.38 167 ARG A CA 1
ATOM 1498 C C . ARG A 1 167 ? 31.862 7.631 -47.576 1.00 97.38 167 ARG A C 1
ATOM 1500 O O . ARG A 1 167 ? 32.075 7.588 -48.783 1.00 97.38 167 ARG A O 1
ATOM 1507 N N . ARG A 1 168 ? 32.366 8.597 -46.799 1.00 97.50 168 ARG A N 1
ATOM 1508 C CA . ARG A 1 168 ? 33.248 9.657 -47.326 1.00 97.50 168 ARG A CA 1
ATOM 1509 C C . ARG A 1 168 ? 34.581 9.100 -47.820 1.00 97.50 168 ARG A C 1
ATOM 1511 O O . ARG A 1 168 ? 35.029 9.523 -48.883 1.00 97.50 168 ARG A O 1
ATOM 1518 N N . ARG A 1 169 ? 35.177 8.151 -47.088 1.00 97.12 169 ARG A N 1
ATOM 1519 C CA . ARG A 1 169 ? 36.410 7.454 -47.496 1.00 97.12 169 ARG A CA 1
ATOM 1520 C C . ARG A 1 169 ? 36.201 6.706 -48.814 1.00 97.12 169 ARG A C 1
ATOM 1522 O O . ARG A 1 169 ? 36.976 6.879 -49.746 1.00 97.12 169 ARG A O 1
ATOM 1529 N N . LEU A 1 170 ? 35.088 5.984 -48.949 1.00 96.44 170 LEU A N 1
ATOM 1530 C CA . LEU A 1 170 ? 34.725 5.311 -50.201 1.00 96.44 170 LEU A CA 1
ATOM 1531 C C . LEU A 1 170 ? 34.519 6.293 -51.363 1.00 96.44 170 LEU A C 1
ATOM 1533 O O . LEU A 1 170 ? 34.954 6.024 -52.484 1.00 96.44 170 LEU A O 1
ATOM 1537 N N . ASP A 1 171 ? 33.885 7.442 -51.115 1.00 97.00 171 ASP A N 1
ATOM 1538 C CA . ASP A 1 171 ? 33.725 8.483 -52.133 1.00 97.00 171 ASP A CA 1
ATOM 1539 C C . ASP A 1 171 ? 35.083 9.081 -52.558 1.00 97.00 171 ASP A C 1
ATOM 1541 O O . ASP A 1 171 ? 35.250 9.469 -53.718 1.00 97.00 171 ASP A O 1
ATOM 1545 N N . GLU A 1 172 ? 36.049 9.194 -51.641 1.00 96.69 172 GLU A N 1
ATOM 1546 C CA . GLU A 1 172 ? 37.432 9.608 -51.923 1.00 96.69 172 GLU A CA 1
ATOM 1547 C C . GLU A 1 172 ? 38.177 8.572 -52.761 1.00 96.69 172 GLU A C 1
ATOM 1549 O O . GLU A 1 172 ? 38.711 8.922 -53.818 1.00 96.69 172 GLU A O 1
ATOM 1554 N N . ASP A 1 173 ? 38.131 7.305 -52.357 1.00 95.44 173 ASP A N 1
ATOM 1555 C CA . ASP A 1 173 ? 38.730 6.194 -53.095 1.00 95.44 173 ASP A CA 1
ATOM 1556 C C . ASP A 1 173 ? 38.165 6.104 -54.514 1.00 95.44 173 ASP A C 1
ATOM 1558 O O . ASP A 1 173 ? 38.913 5.965 -55.484 1.00 95.44 173 ASP A O 1
ATOM 1562 N N . HIS A 1 174 ? 36.847 6.261 -54.671 1.00 97.31 174 HIS A N 1
ATOM 1563 C CA . HIS A 1 174 ? 36.211 6.272 -55.985 1.00 97.31 174 HIS A CA 1
ATOM 1564 C C . HIS A 1 174 ? 36.733 7.420 -56.864 1.00 97.31 174 HIS A C 1
ATOM 1566 O O . HIS A 1 174 ? 37.011 7.213 -58.048 1.00 97.31 174 HIS A O 1
ATOM 1572 N N . ARG A 1 175 ? 36.912 8.628 -56.307 1.00 95.25 175 ARG A N 1
ATOM 1573 C CA . ARG A 1 175 ? 37.512 9.759 -57.042 1.00 95.25 175 ARG A CA 1
ATOM 1574 C C . ARG A 1 175 ? 38.953 9.463 -57.450 1.00 95.25 175 ARG A C 1
ATOM 1576 O O . ARG A 1 175 ? 39.325 9.746 -58.588 1.00 95.25 175 ARG A O 1
ATOM 1583 N N . HIS A 1 176 ? 39.741 8.875 -56.553 1.00 95.00 176 HIS A N 1
ATOM 1584 C CA . HIS A 1 176 ? 41.131 8.523 -56.829 1.00 95.00 176 HIS A CA 1
ATOM 1585 C C . HIS A 1 176 ? 41.237 7.456 -57.930 1.00 95.00 176 HIS A C 1
ATOM 1587 O O . HIS A 1 176 ? 42.024 7.594 -58.866 1.00 95.00 176 HIS A O 1
ATOM 1593 N N . LEU A 1 177 ? 40.375 6.435 -57.899 1.00 93.50 177 LEU A N 1
ATOM 1594 C CA . LEU A 1 177 ? 40.282 5.429 -58.960 1.00 93.50 177 LEU A CA 1
ATOM 1595 C C . LEU A 1 177 ? 39.877 6.037 -60.312 1.00 93.50 177 LEU A C 1
ATOM 1597 O O . LEU A 1 177 ? 40.413 5.642 -61.351 1.00 93.50 177 LEU A O 1
ATOM 1601 N N . GLU A 1 178 ? 38.966 7.013 -60.324 1.00 93.94 178 GLU A N 1
ATOM 1602 C CA . GLU A 1 178 ? 38.588 7.721 -61.550 1.00 93.94 178 GLU A CA 1
ATOM 1603 C C . GLU A 1 178 ? 39.768 8.522 -62.130 1.00 93.94 178 GLU A C 1
ATOM 1605 O O . GLU A 1 178 ? 39.998 8.509 -63.343 1.00 93.94 178 GLU A O 1
ATOM 1610 N N . GLU A 1 179 ? 40.558 9.180 -61.279 1.00 92.81 179 GLU A N 1
ATOM 1611 C CA . GLU A 1 179 ? 41.774 9.887 -61.686 1.00 92.81 179 GLU A CA 1
ATOM 1612 C C . GLU A 1 179 ? 42.829 8.933 -62.262 1.00 92.81 179 GLU A C 1
ATOM 1614 O O . GLU A 1 179 ? 43.341 9.177 -63.360 1.00 92.81 179 GLU A O 1
ATOM 1619 N N . LEU A 1 180 ? 43.085 7.806 -61.592 1.00 90.31 180 LEU A N 1
ATOM 1620 C CA . LEU A 1 180 ? 43.982 6.763 -62.094 1.00 90.31 180 LEU A CA 1
ATOM 1621 C C . LEU A 1 180 ? 43.518 6.225 -63.456 1.00 90.31 180 LEU A C 1
ATOM 1623 O O . LEU A 1 180 ? 44.337 6.071 -64.363 1.00 90.31 180 LEU A O 1
ATOM 1627 N N . SER A 1 181 ? 42.211 6.017 -63.654 1.00 90.44 181 SER A N 1
ATOM 1628 C CA . SER A 1 181 ? 41.658 5.608 -64.954 1.00 90.44 181 SER A CA 1
ATOM 1629 C C . SER A 1 181 ? 41.895 6.658 -66.047 1.00 90.44 181 SER A C 1
ATOM 1631 O O . SER A 1 181 ? 42.239 6.314 -67.180 1.00 90.44 181 SER A O 1
ATOM 1633 N N . ARG A 1 182 ? 41.764 7.952 -65.725 1.00 87.25 182 ARG A N 1
ATOM 1634 C CA . ARG A 1 182 ? 42.073 9.045 -66.666 1.00 87.25 182 ARG A CA 1
ATOM 1635 C C . ARG A 1 182 ? 43.557 9.076 -67.032 1.00 87.25 182 ARG A C 1
ATOM 1637 O O . ARG A 1 182 ? 43.881 9.359 -68.185 1.00 87.25 182 ARG A O 1
ATOM 1644 N N . ILE A 1 183 ? 44.451 8.802 -66.083 1.00 83.00 183 ILE A N 1
ATOM 1645 C CA . ILE A 1 183 ? 45.899 8.718 -66.330 1.00 83.00 183 ILE A CA 1
ATOM 1646 C C . ILE A 1 183 ? 46.220 7.511 -67.222 1.00 83.00 183 ILE A C 1
ATOM 1648 O O . ILE A 1 183 ? 46.918 7.676 -68.222 1.00 83.00 183 ILE A O 1
ATOM 1652 N N . ASP A 1 184 ? 45.655 6.336 -66.936 1.00 81.06 184 ASP A N 1
ATOM 1653 C CA . ASP A 1 184 ? 45.821 5.130 -67.763 1.00 81.06 184 ASP A CA 1
ATOM 1654 C C . ASP A 1 184 ? 45.350 5.357 -69.211 1.00 81.06 184 ASP A C 1
ATOM 1656 O O . ASP A 1 184 ? 46.048 5.027 -70.170 1.00 81.06 184 ASP A O 1
ATOM 1660 N N . GLN A 1 185 ? 44.212 6.036 -69.397 1.00 77.94 185 GLN A N 1
ATOM 1661 C CA . GLN A 1 185 ? 43.725 6.410 -70.729 1.00 77.94 185 GLN A CA 1
ATOM 1662 C C . GLN A 1 185 ? 44.677 7.353 -71.481 1.00 77.94 185 GLN A C 1
ATOM 1664 O O . GLN A 1 185 ? 44.784 7.232 -72.701 1.00 77.94 185 GLN A O 1
ATOM 1669 N N . LYS A 1 186 ? 45.384 8.255 -70.783 1.00 75.88 186 LYS A N 1
ATOM 1670 C CA . LYS A 1 186 ? 46.397 9.152 -71.375 1.00 75.88 186 LYS A CA 1
ATOM 1671 C C . LYS A 1 186 ? 47.720 8.447 -71.690 1.00 75.88 186 LYS A C 1
ATOM 1673 O O . LYS A 1 186 ? 48.448 8.908 -72.560 1.00 75.88 186 LYS A O 1
ATOM 1678 N N . MET A 1 187 ? 48.024 7.344 -71.007 1.00 65.88 187 MET A N 1
ATOM 1679 C CA . MET A 1 187 ? 49.225 6.526 -71.222 1.00 65.88 187 MET A CA 1
ATOM 1680 C C . MET A 1 187 ? 49.052 5.479 -72.338 1.00 65.88 187 MET A C 1
ATOM 1682 O O . MET A 1 187 ? 49.998 4.752 -72.648 1.00 65.88 187 MET A O 1
ATOM 1686 N N . LYS A 1 188 ? 47.873 5.385 -72.976 1.00 56.75 188 LYS A N 1
ATOM 1687 C CA . LYS A 1 188 ? 47.672 4.505 -74.137 1.00 56.75 188 LYS A CA 1
ATOM 1688 C C . LYS A 1 188 ? 48.518 4.998 -75.320 1.00 56.75 188 LYS A C 1
ATOM 1690 O O . LYS A 1 188 ? 48.304 6.122 -75.769 1.00 56.75 188 LYS A O 1
ATOM 1695 N N . PRO A 1 189 ? 49.437 4.179 -75.866 1.00 57.22 189 PRO A N 1
ATOM 1696 C CA . PRO A 1 189 ? 50.276 4.601 -76.977 1.00 57.22 189 PRO A CA 1
ATOM 1697 C C . PRO A 1 189 ? 49.418 4.828 -78.225 1.00 57.22 189 PRO A C 1
ATOM 1699 O O . PRO A 1 189 ? 48.664 3.942 -78.645 1.00 57.22 189 PRO A O 1
ATOM 1702 N N . GLU A 1 190 ? 49.551 6.007 -78.834 1.00 52.16 190 GLU A N 1
ATOM 1703 C CA . GLU A 1 190 ? 49.094 6.230 -80.200 1.00 52.16 190 GLU A CA 1
ATOM 1704 C C . GLU A 1 190 ? 49.794 5.204 -81.096 1.00 52.16 190 GLU A C 1
ATOM 1706 O O . GLU A 1 190 ? 51.018 5.057 -81.076 1.00 52.16 190 GLU A O 1
ATOM 1711 N N . LYS A 1 191 ? 49.007 4.422 -81.842 1.00 54.44 191 LYS A N 1
ATOM 1712 C CA . LYS A 1 191 ? 49.536 3.493 -82.841 1.00 54.44 191 LYS A CA 1
ATOM 1713 C C . LYS A 1 191 ? 50.128 4.298 -83.995 1.00 54.44 191 LYS A C 1
ATOM 1715 O O . LYS A 1 191 ? 49.494 4.436 -85.036 1.00 54.44 191 LYS A O 1
ATOM 1720 N N . GLU A 1 192 ? 51.356 4.763 -83.832 1.00 45.69 192 GLU A N 1
ATOM 1721 C CA . GLU A 1 192 ? 52.221 5.103 -84.951 1.00 45.69 192 GLU A CA 1
ATOM 1722 C C . GLU A 1 192 ? 53.195 3.952 -85.186 1.00 45.69 192 GLU A C 1
ATOM 1724 O O . GLU A 1 192 ? 53.812 3.411 -84.268 1.00 45.69 192 GLU A O 1
ATOM 1729 N N . GLY A 1 193 ? 53.250 3.505 -86.440 1.00 49.94 193 GLY A N 1
ATOM 1730 C CA . GLY A 1 193 ? 54.030 2.356 -86.874 1.00 49.94 193 GLY A CA 1
ATOM 1731 C C . GLY A 1 193 ? 55.517 2.535 -86.589 1.00 49.94 193 GLY A C 1
ATOM 1732 O O . GLY A 1 193 ? 56.246 3.115 -87.385 1.00 49.94 193 GLY A O 1
ATOM 1733 N N . GLY A 1 194 ? 55.972 1.962 -85.483 1.00 42.84 194 GLY A N 1
ATOM 1734 C CA . GLY A 1 194 ? 57.373 1.788 -85.133 1.00 42.84 194 GLY A CA 1
ATOM 1735 C C . GLY A 1 194 ? 57.552 0.385 -84.575 1.00 42.84 194 GLY A C 1
ATOM 1736 O O . GLY A 1 194 ? 56.768 -0.056 -83.741 1.00 42.84 194 GLY A O 1
ATOM 1737 N N . LYS A 1 195 ? 58.535 -0.350 -85.102 1.00 40.03 195 LYS A N 1
ATOM 1738 C CA . LYS A 1 195 ? 58.855 -1.739 -84.741 1.00 40.03 195 LYS A CA 1
ATOM 1739 C C . LYS A 1 195 ? 58.867 -1.898 -83.216 1.00 40.03 195 LYS A C 1
ATOM 1741 O O . LYS A 1 195 ? 59.723 -1.320 -82.558 1.00 40.03 195 LYS A O 1
ATOM 1746 N N . SER A 1 196 ? 57.939 -2.682 -82.672 1.00 39.72 196 SER A N 1
ATOM 1747 C CA . SER A 1 196 ? 57.956 -3.047 -81.259 1.00 39.72 196 SER A CA 1
ATOM 1748 C C . SER A 1 196 ? 59.135 -3.991 -81.017 1.00 39.72 196 SER A C 1
ATOM 1750 O O . SER A 1 196 ? 59.023 -5.199 -81.239 1.00 39.72 196 SER A O 1
ATOM 1752 N N . GLU A 1 197 ? 60.272 -3.452 -80.584 1.00 45.53 197 GLU A N 1
ATOM 1753 C CA . GLU A 1 197 ? 61.143 -4.213 -79.693 1.00 45.53 197 GLU A CA 1
ATOM 1754 C C . GLU A 1 197 ? 60.288 -4.590 -78.482 1.00 45.53 197 GLU A C 1
ATOM 1756 O O . GLU A 1 197 ? 59.610 -3.746 -77.894 1.00 45.53 197 GLU A O 1
ATOM 1761 N N . GLY A 1 198 ? 60.188 -5.893 -78.222 1.00 39.34 198 GLY A N 1
ATOM 1762 C CA . GLY A 1 198 ? 59.278 -6.438 -77.229 1.00 39.34 198 GLY A CA 1
ATOM 1763 C C . GLY A 1 198 ? 59.560 -5.831 -75.864 1.00 39.34 198 GLY A C 1
ATOM 1764 O O . GLY A 1 198 ? 60.598 -6.099 -75.269 1.00 39.34 198 GLY A O 1
ATOM 1765 N N . TYR A 1 199 ? 58.622 -5.034 -75.360 1.00 37.03 199 TYR A N 1
ATOM 1766 C CA . TYR A 1 199 ? 58.596 -4.664 -73.956 1.00 37.03 199 TYR A CA 1
ATOM 1767 C C . TYR A 1 199 ? 58.409 -5.955 -73.155 1.00 37.03 199 TYR A C 1
ATOM 1769 O O . TYR A 1 199 ? 57.334 -6.562 -73.155 1.00 37.03 199 TYR A O 1
ATOM 1777 N N . GLU A 1 200 ? 59.490 -6.421 -72.539 1.00 47.38 200 GLU A N 1
ATOM 1778 C CA . GLU A 1 200 ? 59.480 -7.566 -71.645 1.00 47.38 200 GLU A CA 1
ATOM 1779 C C . GLU A 1 200 ? 58.615 -7.197 -70.437 1.00 47.38 200 GLU A C 1
ATOM 1781 O O . GLU A 1 200 ? 58.903 -6.259 -69.694 1.00 47.38 200 GLU A O 1
ATOM 1786 N N . LYS A 1 201 ? 57.483 -7.889 -70.297 1.00 41.16 201 LYS A N 1
ATOM 1787 C CA . LYS A 1 201 ? 56.487 -7.674 -69.249 1.00 41.16 201 LYS A CA 1
ATOM 1788 C C . LYS A 1 201 ? 57.115 -8.017 -67.895 1.00 41.16 201 LYS A C 1
ATOM 1790 O O . LYS A 1 201 ? 57.008 -9.149 -67.434 1.00 41.16 201 LYS A O 1
ATOM 1795 N N . HIS A 1 202 ? 57.807 -7.069 -67.271 1.00 41.22 202 HIS A N 1
ATOM 1796 C CA . HIS A 1 202 ? 58.283 -7.231 -65.903 1.00 41.22 202 HIS A CA 1
ATOM 1797 C C . HIS A 1 202 ? 57.068 -7.251 -64.978 1.00 41.22 202 HIS A C 1
ATOM 1799 O O . HIS A 1 202 ? 56.380 -6.250 -64.784 1.00 41.22 202 HIS A O 1
ATOM 1805 N N . GLN A 1 203 ? 56.771 -8.433 -64.454 1.00 42.81 203 GLN A N 1
ATOM 1806 C CA . GLN A 1 203 ? 55.765 -8.619 -63.428 1.00 42.81 203 GLN A CA 1
ATOM 1807 C C . GLN A 1 203 ? 56.363 -8.068 -62.131 1.00 42.81 203 GLN A C 1
ATOM 1809 O O . GLN A 1 203 ? 57.243 -8.694 -61.549 1.00 42.81 203 GLN A O 1
ATOM 1814 N N . LEU A 1 204 ? 55.959 -6.856 -61.745 1.00 42.34 204 LEU A N 1
ATOM 1815 C CA . LEU A 1 204 ? 56.305 -6.274 -60.449 1.00 42.34 204 LEU A CA 1
ATOM 1816 C C . LEU A 1 204 ? 55.828 -7.241 -59.358 1.00 42.34 204 LEU A C 1
ATOM 1818 O O . LEU A 1 204 ? 54.625 -7.438 -59.189 1.00 42.34 204 LEU A O 1
ATOM 1822 N N . THR A 1 205 ? 56.762 -7.878 -58.656 1.00 46.72 205 THR A N 1
ATOM 1823 C CA . THR A 1 205 ? 56.481 -8.513 -57.371 1.00 46.72 205 THR A CA 1
ATOM 1824 C C . THR A 1 205 ? 56.645 -7.457 -56.289 1.00 46.72 205 THR A C 1
ATOM 1826 O O . THR A 1 205 ? 57.587 -6.663 -56.334 1.00 46.72 205 THR A O 1
ATOM 1829 N N . VAL A 1 206 ? 55.703 -7.438 -55.347 1.00 43.03 206 VAL A N 1
ATOM 1830 C CA . VAL A 1 206 ? 55.787 -6.666 -54.101 1.00 43.03 206 VAL A CA 1
ATOM 1831 C C . VAL A 1 206 ? 57.165 -6.958 -53.478 1.00 43.03 206 VAL A C 1
ATOM 1833 O O . VAL A 1 206 ? 57.576 -8.115 -53.466 1.00 43.03 206 VAL A O 1
ATOM 1836 N N . ASP A 1 207 ? 57.899 -5.918 -53.073 1.00 50.47 207 ASP A N 1
ATOM 1837 C CA . ASP A 1 207 ? 59.220 -5.967 -52.403 1.00 50.47 207 ASP A CA 1
ATOM 1838 C C . ASP A 1 207 ? 60.508 -5.932 -53.253 1.00 50.47 207 ASP A C 1
ATOM 1840 O O . ASP A 1 207 ? 61.547 -6.433 -52.833 1.00 50.47 207 ASP A O 1
ATOM 1844 N N . GLY A 1 208 ? 60.512 -5.279 -54.422 1.00 49.28 208 GLY A N 1
ATOM 1845 C CA . GLY A 1 208 ? 61.766 -4.759 -55.013 1.00 49.28 208 GLY A CA 1
ATOM 1846 C C . GLY A 1 208 ? 62.806 -5.802 -55.460 1.00 49.28 208 GLY A C 1
ATOM 1847 O O . GLY A 1 208 ? 63.953 -5.454 -55.738 1.00 49.28 208 GLY A O 1
ATOM 1848 N N . VAL A 1 209 ? 62.428 -7.078 -55.563 1.00 50.59 209 VAL A N 1
ATOM 1849 C CA . VAL A 1 209 ? 63.298 -8.146 -56.072 1.00 50.59 209 VAL A CA 1
ATOM 1850 C C . VAL A 1 209 ? 63.087 -8.324 -57.572 1.00 50.59 209 VAL A C 1
ATOM 1852 O O . VAL A 1 209 ? 61.965 -8.532 -58.039 1.00 50.59 209 VAL A O 1
ATOM 1855 N N . ARG A 1 210 ? 64.178 -8.296 -58.345 1.00 52.91 210 ARG A N 1
ATOM 1856 C CA . ARG A 1 210 ? 64.137 -8.535 -59.792 1.00 52.91 210 ARG A CA 1
ATOM 1857 C C . ARG A 1 210 ? 64.461 -9.997 -60.080 1.00 52.91 210 ARG A C 1
ATOM 1859 O O . ARG A 1 210 ? 65.496 -10.514 -59.662 1.00 52.91 210 ARG A O 1
ATOM 1866 N N . ILE A 1 211 ? 63.580 -10.674 -60.815 1.00 51.19 211 ILE A N 1
ATOM 1867 C CA . ILE A 1 211 ? 63.787 -12.065 -61.234 1.00 51.19 211 ILE A CA 1
ATOM 1868 C C . ILE A 1 211 ? 64.288 -12.065 -62.673 1.00 51.19 211 ILE A C 1
ATOM 1870 O O . ILE A 1 211 ? 63.577 -11.619 -63.574 1.00 51.19 211 ILE A O 1
ATOM 1874 N N . ARG A 1 212 ? 65.495 -12.593 -62.899 1.00 53.59 212 ARG A N 1
ATOM 1875 C CA . ARG A 1 212 ? 65.995 -12.888 -64.248 1.00 53.59 212 ARG A CA 1
ATOM 1876 C C . ARG A 1 212 ? 66.002 -14.392 -64.477 1.00 53.59 212 ARG A C 1
ATOM 1878 O O . ARG A 1 212 ? 66.432 -15.166 -63.623 1.00 53.59 212 ARG A O 1
ATOM 1885 N N . GLU A 1 213 ? 65.508 -14.811 -65.634 1.00 48.69 213 GLU A N 1
ATOM 1886 C CA . GLU A 1 213 ? 65.448 -16.212 -66.042 1.00 48.69 213 GLU A CA 1
ATOM 1887 C C . GLU A 1 213 ? 66.378 -16.395 -67.244 1.00 48.69 213 GLU A C 1
ATOM 1889 O O . GLU A 1 213 ? 66.271 -15.678 -68.236 1.00 48.69 213 GLU A O 1
ATOM 1894 N N . ASN A 1 214 ? 67.353 -17.298 -67.136 1.00 60.22 214 ASN A N 1
ATOM 1895 C CA . ASN A 1 214 ? 68.298 -17.531 -68.229 1.00 60.22 214 ASN A CA 1
ATOM 1896 C C . ASN A 1 214 ? 67.708 -18.466 -69.303 1.00 60.22 214 ASN A C 1
ATOM 1898 O O . ASN A 1 214 ? 66.672 -19.099 -69.102 1.00 60.22 214 ASN A O 1
ATOM 1902 N N . GLU A 1 215 ? 68.405 -18.626 -70.433 1.00 66.62 215 GLU A N 1
ATOM 1903 C CA . GLU A 1 215 ? 67.970 -19.481 -71.556 1.00 66.62 215 GLU A CA 1
ATOM 1904 C C . GLU A 1 215 ? 67.753 -20.962 -71.172 1.00 66.62 215 GLU A C 1
ATOM 1906 O O . GLU A 1 215 ? 67.090 -21.708 -71.891 1.00 66.62 215 GLU A O 1
ATOM 1911 N N . LYS A 1 216 ? 68.268 -21.397 -70.012 1.00 68.81 216 LYS A N 1
ATOM 1912 C CA . LYS A 1 216 ? 68.066 -22.740 -69.440 1.00 68.81 216 LYS A CA 1
ATOM 1913 C C . LYS A 1 216 ? 66.903 -22.810 -68.440 1.00 68.81 216 LYS A C 1
ATOM 1915 O O . LYS A 1 216 ? 66.737 -23.840 -67.789 1.00 68.81 216 LYS A O 1
ATOM 1920 N N . LYS A 1 217 ? 66.097 -21.749 -68.320 1.00 59.25 217 LYS A N 1
ATOM 1921 C CA . LYS A 1 217 ? 64.976 -21.601 -67.372 1.00 59.25 217 LYS A CA 1
ATOM 1922 C C . LYS A 1 217 ? 65.373 -21.696 -65.897 1.00 59.25 217 LYS A C 1
ATOM 1924 O O . LYS A 1 217 ? 64.568 -22.080 -65.053 1.00 59.25 217 LYS A O 1
ATOM 1929 N N . GLN A 1 218 ? 66.618 -21.363 -65.569 1.00 47.44 218 GLN A N 1
ATOM 1930 C CA . GLN A 1 218 ? 67.014 -21.183 -64.178 1.00 47.44 218 GLN A CA 1
ATOM 1931 C C . GLN A 1 218 ? 66.765 -19.734 -63.777 1.00 47.44 218 GLN A C 1
ATOM 1933 O O . GLN A 1 218 ? 67.230 -18.806 -64.441 1.00 47.44 218 GLN A O 1
ATOM 1938 N N . ARG A 1 219 ? 66.006 -19.565 -62.692 1.00 52.97 219 ARG A N 1
ATOM 1939 C CA . ARG A 1 219 ? 65.669 -18.265 -62.117 1.00 52.97 219 ARG A CA 1
ATOM 1940 C C . ARG A 1 219 ? 66.744 -17.861 -61.124 1.00 52.97 219 ARG A C 1
ATOM 1942 O O . ARG A 1 219 ? 67.036 -18.614 -60.197 1.00 52.97 219 ARG A O 1
ATOM 1949 N N . GLN A 1 220 ? 67.304 -16.678 -61.323 1.00 47.66 220 GLN A N 1
ATOM 1950 C CA . GLN A 1 220 ? 68.224 -16.050 -60.391 1.00 47.66 220 GLN A CA 1
ATOM 1951 C C . GLN A 1 220 ? 67.552 -14.800 -59.820 1.00 47.66 220 GLN A C 1
ATOM 1953 O O . GLN A 1 220 ? 67.053 -13.952 -60.562 1.00 47.66 220 GLN A O 1
ATOM 1958 N N . LEU A 1 221 ? 67.486 -14.747 -58.490 1.00 53.12 221 LEU A N 1
ATOM 1959 C CA . LEU A 1 221 ? 66.954 -13.624 -57.724 1.00 53.12 221 LEU A CA 1
ATOM 1960 C C . LEU A 1 221 ? 68.112 -12.667 -57.439 1.00 53.12 221 LEU A C 1
ATOM 1962 O O . LEU A 1 221 ? 69.089 -13.066 -56.805 1.00 53.12 221 LEU A O 1
ATOM 1966 N N . GLU A 1 222 ? 68.012 -11.428 -57.909 1.00 51.31 222 GLU A N 1
ATOM 1967 C CA . GLU A 1 222 ? 68.953 -10.362 -57.561 1.00 51.31 222 GLU A CA 1
ATOM 1968 C C . GLU A 1 222 ? 68.215 -9.345 -56.681 1.00 51.31 222 GLU A C 1
ATOM 1970 O O . GLU A 1 222 ? 67.230 -8.741 -57.110 1.00 51.31 222 GLU A O 1
ATOM 1975 N N . LEU A 1 223 ? 68.671 -9.181 -55.432 1.00 48.69 223 LEU A N 1
ATOM 1976 C CA . LEU A 1 223 ? 68.287 -8.032 -54.614 1.00 48.69 223 LEU A CA 1
ATOM 1977 C C . LEU A 1 223 ? 69.065 -6.819 -55.126 1.00 48.69 223 LEU A C 1
ATOM 1979 O O . LEU A 1 223 ? 70.299 -6.808 -55.069 1.00 48.69 223 LEU A O 1
ATOM 1983 N N . GLU A 1 224 ? 68.361 -5.790 -55.594 1.00 45.34 224 GLU A N 1
ATOM 1984 C CA . GLU A 1 224 ? 68.987 -4.488 -55.805 1.00 45.34 224 GLU A CA 1
ATOM 1985 C C . GLU A 1 224 ? 69.456 -3.974 -54.432 1.00 45.34 224 GLU A C 1
ATOM 1987 O O . GLU A 1 224 ? 68.659 -3.768 -53.518 1.00 45.34 224 GLU A O 1
ATOM 1992 N N . HIS A 1 225 ? 70.772 -3.820 -54.251 1.00 49.00 225 HIS A N 1
ATOM 1993 C CA . HIS A 1 225 ? 71.305 -3.086 -53.106 1.00 49.00 225 HIS A CA 1
ATOM 1994 C C . HIS A 1 225 ? 70.816 -1.641 -53.229 1.00 49.00 225 HIS A C 1
ATOM 1996 O O . HIS A 1 225 ? 71.368 -0.860 -54.005 1.00 49.00 225 HIS A O 1
ATOM 2002 N N . TYR A 1 226 ? 69.788 -1.280 -52.463 1.00 40.91 226 TYR A N 1
ATOM 2003 C CA . TYR A 1 226 ? 69.480 0.117 -52.207 1.00 40.91 226 TYR A CA 1
ATOM 2004 C C . TYR A 1 226 ? 70.686 0.719 -51.486 1.00 40.91 226 TYR A C 1
ATOM 2006 O O . TYR A 1 226 ? 70.996 0.358 -50.351 1.00 40.91 226 TYR A O 1
ATOM 2014 N N . GLY A 1 227 ? 71.411 1.603 -52.172 1.00 39.19 227 GLY A N 1
ATOM 2015 C CA . GLY A 1 227 ? 72.438 2.414 -51.539 1.00 39.19 227 GLY A CA 1
ATOM 2016 C C . GLY A 1 227 ? 71.805 3.197 -50.393 1.00 39.19 227 GLY A C 1
ATOM 2017 O O . GLY A 1 227 ? 70.946 4.045 -50.624 1.00 39.19 227 GLY A O 1
ATOM 2018 N N . LEU A 1 228 ? 72.223 2.910 -49.160 1.00 41.50 228 LEU A N 1
ATOM 2019 C CA . LEU A 1 228 ? 71.956 3.758 -48.002 1.00 41.50 228 LEU A CA 1
ATOM 2020 C C . LEU A 1 228 ? 72.843 5.001 -48.091 1.00 41.50 228 LEU A C 1
ATOM 2022 O O . LEU A 1 228 ? 73.737 5.191 -47.275 1.00 41.50 228 LEU A O 1
ATOM 2026 N N . ASP A 1 229 ? 72.607 5.843 -49.091 1.00 45.47 229 ASP A N 1
ATOM 2027 C CA . ASP A 1 229 ? 73.254 7.141 -49.182 1.00 45.47 229 ASP A CA 1
ATOM 2028 C C . ASP A 1 229 ? 72.196 8.242 -49.177 1.00 45.47 229 ASP A C 1
ATOM 2030 O O . ASP A 1 229 ? 71.491 8.475 -50.157 1.00 45.47 229 ASP A O 1
ATOM 2034 N N . LYS A 1 230 ? 72.213 8.966 -48.049 1.00 39.66 230 LYS A N 1
ATOM 2035 C CA . LYS A 1 230 ? 71.517 10.219 -47.713 1.00 39.66 230 LYS A CA 1
ATOM 2036 C C . LYS A 1 230 ? 70.145 10.067 -47.048 1.00 39.66 230 LYS A C 1
ATOM 2038 O O . LYS A 1 230 ? 69.107 10.261 -47.658 1.00 39.66 230 LYS A O 1
ATOM 2043 N N . GLY A 1 231 ? 70.212 9.877 -45.729 1.00 47.84 231 GLY A N 1
ATOM 2044 C CA . GLY A 1 231 ? 69.428 10.664 -44.774 1.00 47.84 231 GLY A CA 1
ATOM 2045 C C . GLY A 1 231 ? 67.919 10.448 -44.769 1.00 47.84 231 GLY A C 1
ATOM 2046 O O . GLY A 1 231 ? 67.186 11.384 -45.057 1.00 47.84 231 GLY A O 1
ATOM 2047 N N . ASN A 1 232 ? 67.468 9.280 -44.312 1.00 38.16 232 ASN A N 1
ATOM 2048 C CA . ASN A 1 232 ? 66.169 9.182 -43.649 1.00 38.16 232 ASN A CA 1
ATOM 2049 C C . ASN A 1 232 ? 66.392 9.360 -42.143 1.00 38.16 232 ASN A C 1
ATOM 2051 O O . ASN A 1 232 ? 66.674 8.401 -41.427 1.00 38.16 232 ASN A O 1
ATOM 2055 N N . GLN A 1 233 ? 66.301 10.602 -41.666 1.00 41.75 233 GLN A N 1
ATOM 2056 C CA . GLN A 1 233 ? 65.844 10.834 -40.300 1.00 41.75 233 GLN A CA 1
ATOM 2057 C C . GLN A 1 233 ? 64.353 10.506 -40.300 1.00 41.75 233 GLN A C 1
ATOM 2059 O O . GLN A 1 233 ? 63.564 11.217 -40.912 1.00 41.75 233 GLN A O 1
ATOM 2064 N N . ILE A 1 234 ? 63.995 9.384 -39.684 1.00 38.25 234 ILE A N 1
ATOM 2065 C CA . ILE A 1 234 ? 62.618 9.144 -39.271 1.00 38.25 234 ILE A CA 1
ATOM 2066 C C . ILE A 1 234 ? 62.476 9.954 -37.985 1.00 38.25 234 ILE A C 1
ATOM 2068 O O . ILE A 1 234 ? 63.080 9.606 -36.973 1.00 38.25 234 ILE A O 1
ATOM 2072 N N . GLU A 1 235 ? 61.795 11.094 -38.065 1.00 41.53 235 GLU A N 1
ATOM 2073 C CA . GLU A 1 235 ? 61.255 11.726 -36.866 1.00 41.53 235 GLU A CA 1
ATOM 2074 C C . GLU A 1 235 ? 60.169 10.789 -36.328 1.00 41.53 235 GLU A C 1
ATOM 2076 O O . GLU A 1 235 ? 59.288 10.355 -37.076 1.00 41.53 235 GLU A O 1
ATOM 2081 N N . ASP A 1 236 ? 60.312 10.410 -35.057 1.00 44.78 236 ASP A N 1
ATOM 2082 C CA . ASP A 1 236 ? 59.279 9.725 -34.288 1.00 44.78 236 ASP A CA 1
ATOM 2083 C C . ASP A 1 236 ? 57.950 10.479 -34.445 1.00 44.78 236 ASP A C 1
ATOM 2085 O O . ASP A 1 236 ? 57.937 11.703 -34.340 1.00 44.78 236 ASP A O 1
ATOM 2089 N N . ASP A 1 237 ? 56.875 9.719 -34.688 1.00 45.78 237 ASP A N 1
ATOM 2090 C CA . ASP A 1 237 ? 55.449 10.076 -34.564 1.00 45.78 237 ASP A CA 1
ATOM 2091 C C . ASP A 1 237 ? 54.636 9.974 -35.864 1.00 45.78 237 ASP A C 1
ATOM 2093 O O . ASP A 1 237 ? 54.173 10.989 -36.352 1.00 45.78 237 ASP A O 1
ATOM 2097 N N . PHE A 1 238 ? 54.329 8.773 -36.382 1.00 34.69 238 PHE A N 1
ATOM 2098 C CA . PHE A 1 238 ? 53.063 8.560 -37.117 1.00 34.69 238 PHE A CA 1
ATOM 2099 C C . PHE A 1 238 ? 52.587 7.096 -37.044 1.00 34.69 238 PHE A C 1
ATOM 2101 O O . PHE A 1 238 ? 53.213 6.180 -37.574 1.00 34.69 238 PHE A O 1
ATOM 2108 N N . TYR A 1 239 ? 51.437 6.893 -36.393 1.00 36.44 239 TYR A N 1
ATOM 2109 C CA . TYR A 1 239 ? 50.627 5.673 -36.457 1.00 36.44 239 TYR A CA 1
ATOM 2110 C C . TYR A 1 239 ? 50.047 5.503 -37.873 1.00 36.44 239 TYR A C 1
ATOM 2112 O O . TYR A 1 239 ? 49.577 6.476 -38.462 1.00 36.44 239 TYR A O 1
ATOM 2120 N N . THR A 1 240 ? 50.009 4.273 -38.394 1.00 37.66 240 THR A N 1
ATOM 2121 C CA . THR A 1 240 ? 49.126 3.905 -39.515 1.00 37.66 240 THR A CA 1
ATOM 2122 C C . THR A 1 240 ? 48.078 2.911 -39.020 1.00 37.66 240 THR A C 1
ATOM 2124 O O . THR A 1 240 ? 48.390 1.915 -38.368 1.00 37.66 240 THR A O 1
ATOM 2127 N N . GLU A 1 241 ? 46.812 3.237 -39.269 1.00 55.50 241 GLU A N 1
ATOM 2128 C CA . GLU A 1 241 ? 45.642 2.417 -38.965 1.00 55.50 241 GLU A CA 1
ATOM 2129 C C . GLU A 1 241 ? 45.518 1.288 -40.004 1.00 55.50 241 GLU A C 1
ATOM 2131 O O . GLU A 1 241 ? 45.227 1.573 -41.162 1.00 55.50 241 GLU A O 1
ATOM 2136 N N . ALA A 1 242 ? 45.747 0.029 -39.602 1.00 42.41 242 ALA A N 1
ATOM 2137 C CA . ALA A 1 242 ? 45.062 -1.180 -40.098 1.00 42.41 242 ALA A CA 1
ATOM 2138 C C . ALA A 1 242 ? 45.634 -2.459 -39.440 1.00 42.41 242 ALA A C 1
ATOM 2140 O O . ALA A 1 242 ? 46.727 -2.924 -39.742 1.00 42.41 242 ALA A O 1
ATOM 2141 N N . ASP A 1 243 ? 44.851 -2.994 -38.511 1.00 47.50 243 ASP A N 1
ATOM 2142 C CA . ASP A 1 243 ? 44.656 -4.390 -38.094 1.00 47.50 243 ASP A CA 1
ATOM 2143 C C . ASP A 1 243 ? 45.414 -5.545 -38.814 1.00 47.50 243 ASP A C 1
ATOM 2145 O O . ASP A 1 243 ? 44.819 -6.336 -39.540 1.00 47.50 243 ASP A O 1
ATOM 2149 N N . THR A 1 244 ? 46.705 -5.740 -38.517 1.00 38.62 244 THR A N 1
ATOM 2150 C CA . THR A 1 244 ? 47.305 -7.090 -38.394 1.00 38.62 244 THR A CA 1
ATOM 2151 C C . THR A 1 244 ? 48.313 -7.101 -37.248 1.00 38.62 244 THR A C 1
ATOM 2153 O O . THR A 1 244 ? 49.491 -6.785 -37.416 1.00 38.62 244 THR A O 1
ATOM 2156 N N . ARG A 1 245 ? 47.857 -7.448 -36.042 1.00 39.69 245 ARG A N 1
ATOM 2157 C CA . ARG A 1 245 ? 48.722 -7.587 -34.864 1.00 39.69 245 ARG A CA 1
ATOM 2158 C C . ARG A 1 245 ? 49.391 -8.966 -34.842 1.00 39.69 245 ARG A C 1
ATOM 2160 O O . ARG A 1 245 ? 49.076 -9.787 -33.988 1.00 39.69 245 ARG A O 1
ATOM 2167 N N . GLU A 1 246 ? 50.366 -9.203 -35.715 1.00 39.66 246 GLU A N 1
ATOM 2168 C CA . GLU A 1 246 ? 51.444 -10.145 -35.385 1.00 39.66 246 GLU A CA 1
ATOM 2169 C C . GLU A 1 246 ? 52.515 -9.375 -34.609 1.00 39.66 246 GLU A C 1
ATOM 2171 O O . GLU A 1 246 ? 53.447 -8.785 -35.152 1.00 39.66 246 GLU A O 1
ATOM 2176 N N . ARG A 1 247 ? 52.323 -9.324 -33.289 1.00 41.78 247 ARG A N 1
ATOM 2177 C CA . ARG A 1 247 ? 53.314 -8.806 -32.350 1.00 41.78 247 ARG A CA 1
ATOM 2178 C C . ARG A 1 247 ? 54.473 -9.807 -32.287 1.00 41.78 247 ARG A C 1
ATOM 2180 O O . ARG A 1 247 ? 54.447 -10.725 -31.476 1.00 41.78 247 ARG A O 1
ATOM 2187 N N . TYR A 1 248 ? 55.493 -9.621 -33.117 1.00 40.03 248 TYR A N 1
ATOM 2188 C CA . TYR A 1 248 ? 56.812 -10.195 -32.854 1.00 40.03 248 TYR A CA 1
ATOM 2189 C C . TYR A 1 248 ? 57.563 -9.246 -31.920 1.00 40.03 248 TYR A C 1
ATOM 2191 O O . TYR A 1 248 ? 58.241 -8.319 -32.356 1.00 40.03 248 TYR A O 1
ATOM 2199 N N . GLU A 1 249 ? 57.403 -9.448 -30.613 1.00 44.56 249 GLU A N 1
ATOM 2200 C CA . GLU A 1 249 ? 58.333 -8.883 -29.638 1.00 44.56 249 GLU A CA 1
ATOM 2201 C C . GLU A 1 249 ? 59.650 -9.656 -29.721 1.00 44.56 249 GLU A C 1
ATOM 2203 O O . GLU A 1 249 ? 59.683 -10.878 -29.570 1.00 44.56 249 GLU A O 1
ATOM 2208 N N . VAL A 1 250 ? 60.754 -8.942 -29.945 1.00 45.09 250 VAL A N 1
ATOM 2209 C CA . VAL A 1 250 ? 62.085 -9.481 -29.665 1.00 45.09 250 VAL A CA 1
ATOM 2210 C C . VAL A 1 250 ? 62.253 -9.444 -28.149 1.00 45.09 250 VAL A C 1
ATOM 2212 O O . VAL A 1 250 ? 62.775 -8.482 -27.593 1.00 45.09 250 VAL A O 1
ATOM 2215 N N . VAL A 1 251 ? 61.752 -10.477 -27.472 1.00 41.00 251 VAL A N 1
ATOM 2216 C CA . VAL A 1 251 ? 62.094 -10.730 -26.073 1.00 41.00 251 VAL A CA 1
ATOM 2217 C C . VAL A 1 251 ? 63.488 -11.344 -26.073 1.00 41.00 251 VAL A C 1
ATOM 2219 O O . VAL A 1 251 ? 63.713 -12.418 -26.636 1.00 41.00 251 VAL A O 1
ATOM 2222 N N . GLU A 1 252 ? 64.442 -10.627 -25.484 1.00 41.47 252 GLU A N 1
ATOM 2223 C CA . GLU A 1 252 ? 65.766 -11.152 -25.171 1.00 41.47 252 GLU A CA 1
ATOM 2224 C C . GLU A 1 252 ? 65.610 -12.511 -24.471 1.00 41.47 252 GLU A C 1
ATOM 2226 O O . GLU A 1 252 ? 64.885 -12.643 -23.485 1.00 41.47 252 GLU A O 1
ATOM 2231 N N . ALA A 1 253 ? 66.256 -13.539 -25.022 1.00 49.56 253 ALA A N 1
ATOM 2232 C CA . ALA A 1 253 ? 66.179 -14.914 -24.552 1.00 49.56 253 ALA A CA 1
ATOM 2233 C C . ALA A 1 253 ? 66.752 -15.051 -23.132 1.00 49.56 253 ALA A C 1
ATOM 2235 O O . ALA A 1 253 ? 67.928 -15.354 -22.936 1.00 49.56 253 ALA A O 1
ATOM 2236 N N . GLY A 1 254 ? 65.889 -14.862 -22.140 1.00 54.47 254 GLY A N 1
ATOM 2237 C CA . GLY A 1 254 ? 66.143 -15.151 -20.740 1.00 54.47 254 GLY A CA 1
ATOM 2238 C C . GLY A 1 254 ? 64.980 -15.946 -20.170 1.00 54.47 254 GLY A C 1
ATOM 2239 O O . GLY A 1 254 ? 64.068 -15.372 -19.590 1.00 54.47 254 GLY A O 1
ATOM 2240 N N . THR A 1 255 ? 65.059 -17.275 -20.301 1.00 54.84 255 THR A N 1
ATOM 2241 C CA . THR A 1 255 ? 64.147 -18.290 -19.731 1.00 54.84 255 THR A CA 1
ATOM 2242 C C . THR A 1 255 ? 62.748 -18.361 -20.351 1.00 54.84 255 THR A C 1
ATOM 2244 O O . THR A 1 255 ? 61.771 -17.850 -19.822 1.00 54.84 255 THR A O 1
ATOM 2247 N N . THR A 1 256 ? 62.629 -19.119 -21.444 1.00 66.94 256 THR A N 1
ATOM 2248 C CA . THR A 1 256 ? 61.368 -19.797 -21.777 1.00 66.94 256 THR A CA 1
ATOM 2249 C C . THR A 1 256 ? 60.951 -20.642 -20.571 1.00 66.94 256 THR A C 1
ATOM 2251 O O . THR A 1 256 ? 61.768 -21.438 -20.093 1.00 66.94 256 THR A O 1
ATOM 2254 N N . CYS A 1 257 ? 59.726 -20.475 -20.069 1.00 82.94 257 CYS A N 1
ATOM 2255 C CA . CYS A 1 257 ? 59.191 -21.308 -18.991 1.00 82.94 257 CYS A CA 1
ATOM 2256 C C . CYS A 1 257 ? 59.365 -22.809 -19.296 1.00 82.94 257 CYS A C 1
ATOM 2258 O O . CYS A 1 257 ? 59.469 -23.214 -20.459 1.00 82.94 257 CYS A O 1
ATOM 2260 N N . SER A 1 258 ? 59.410 -23.651 -18.257 1.00 81.12 258 SER A N 1
ATOM 2261 C CA . SER A 1 258 ? 59.452 -25.108 -18.444 1.00 81.12 258 SER A CA 1
ATOM 2262 C C . SER A 1 258 ? 58.245 -25.586 -19.264 1.00 81.12 258 SER A C 1
ATOM 2264 O O . SER A 1 258 ? 57.198 -24.944 -19.261 1.00 81.12 258 SER A O 1
ATOM 2266 N N . THR A 1 259 ? 58.337 -26.741 -19.928 1.00 80.19 259 THR A N 1
ATOM 2267 C CA . THR A 1 259 ? 57.215 -27.292 -20.715 1.00 80.19 259 THR A CA 1
ATOM 2268 C C . THR A 1 259 ? 55.962 -27.545 -19.881 1.00 80.19 259 THR A C 1
ATOM 2270 O O . THR A 1 259 ? 54.876 -27.611 -20.445 1.00 80.19 259 THR A O 1
ATOM 2273 N N . GLU A 1 260 ? 56.097 -27.662 -18.560 1.00 84.94 260 GLU A N 1
ATOM 2274 C CA . GLU A 1 260 ? 54.994 -27.850 -17.608 1.00 84.94 260 GLU A CA 1
ATOM 2275 C C . GLU A 1 260 ? 54.489 -26.538 -16.986 1.00 84.94 260 GLU A C 1
ATOM 2277 O O . GLU A 1 260 ? 53.640 -26.551 -16.096 1.00 84.94 260 GLU A O 1
ATOM 2282 N N . GLN A 1 261 ? 55.000 -25.398 -17.449 1.00 87.31 261 GLN A N 1
ATOM 2283 C CA . GLN A 1 261 ? 54.643 -24.075 -16.955 1.00 87.31 261 GLN A CA 1
ATOM 2284 C C . GLN A 1 261 ? 53.965 -23.239 -18.045 1.00 87.31 261 GLN A C 1
ATOM 2286 O O . GLN A 1 261 ? 54.204 -23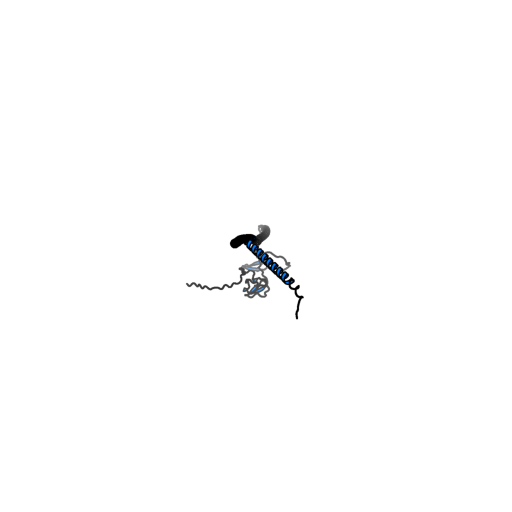.427 -19.240 1.00 87.31 261 GLN A O 1
ATOM 2291 N N . TYR A 1 262 ? 53.094 -22.332 -17.618 1.00 86.56 262 TYR A N 1
ATOM 2292 C CA . TYR A 1 262 ? 52.475 -21.311 -18.452 1.00 86.56 262 TYR A CA 1
ATOM 2293 C C . TYR A 1 262 ? 53.184 -19.975 -18.220 1.00 86.56 262 TYR A C 1
ATOM 2295 O O . TYR A 1 262 ? 53.502 -19.638 -17.080 1.00 86.56 262 TYR A O 1
ATOM 2303 N N . GLN A 1 263 ? 53.456 -19.241 -19.301 1.00 88.50 263 GLN A N 1
ATOM 2304 C CA . GLN A 1 263 ? 54.092 -17.929 -19.235 1.00 88.50 263 GLN A CA 1
ATOM 2305 C C . GLN A 1 263 ? 53.022 -16.836 -19.221 1.00 88.50 263 GLN A C 1
ATOM 2307 O O . GLN A 1 263 ? 52.297 -16.672 -20.201 1.00 88.50 263 GLN A O 1
ATOM 2312 N N . CYS A 1 264 ? 52.954 -16.087 -18.125 1.00 87.56 264 CYS A N 1
ATOM 2313 C CA . CYS A 1 264 ? 52.124 -14.895 -17.990 1.00 87.56 264 CYS A CA 1
ATOM 2314 C C . CYS A 1 264 ? 52.567 -13.812 -18.986 1.00 87.56 264 CYS A C 1
ATOM 2316 O O . CYS A 1 264 ? 53.740 -13.755 -19.371 1.00 87.56 264 CYS A O 1
ATOM 2318 N N . ALA A 1 265 ? 51.674 -12.890 -19.350 1.00 82.12 265 ALA A N 1
ATOM 2319 C CA . ALA A 1 265 ? 52.049 -11.743 -20.180 1.00 82.12 265 ALA A CA 1
ATOM 2320 C C . ALA A 1 265 ? 53.023 -10.786 -19.454 1.00 82.12 265 ALA A C 1
ATOM 2322 O O . ALA A 1 265 ? 53.815 -10.107 -20.106 1.00 82.12 265 ALA A O 1
ATOM 2323 N N . SER A 1 266 ? 53.048 -10.811 -18.116 1.00 81.06 266 SER A N 1
ATOM 2324 C CA . SER A 1 266 ? 54.061 -10.177 -17.259 1.00 81.06 266 SER A CA 1
ATOM 2325 C C . SER A 1 266 ? 55.458 -10.811 -17.361 1.00 81.06 266 SER A C 1
ATOM 2327 O O . SER A 1 266 ? 56.432 -10.217 -16.899 1.00 81.06 266 SER A O 1
ATOM 2329 N N . GLY A 1 267 ? 55.572 -12.002 -17.961 1.00 82.25 267 GLY A N 1
ATOM 2330 C CA . GLY A 1 267 ? 56.812 -12.772 -18.093 1.00 82.25 267 GLY A CA 1
ATOM 2331 C C . GLY A 1 267 ? 57.062 -13.796 -16.978 1.00 82.25 267 GLY A C 1
ATOM 2332 O O . GLY A 1 267 ? 58.061 -14.510 -17.037 1.00 82.25 267 GLY A O 1
ATOM 2333 N N . GLU A 1 268 ? 56.178 -13.896 -15.981 1.00 85.94 268 GLU A N 1
ATOM 2334 C CA . GLU A 1 268 ? 56.250 -14.897 -14.905 1.00 85.94 268 GLU A CA 1
ATOM 2335 C C . GLU A 1 268 ? 55.866 -16.305 -15.394 1.00 85.94 268 GLU A C 1
ATOM 2337 O O . GLU A 1 268 ? 55.104 -16.456 -16.345 1.00 85.94 268 GLU A O 1
ATOM 2342 N N . CYS A 1 269 ? 56.376 -17.349 -14.732 1.00 91.00 269 CYS A N 1
ATOM 2343 C CA . CYS A 1 269 ? 56.049 -18.743 -15.043 1.00 91.00 269 CYS A CA 1
ATOM 2344 C C . CYS A 1 269 ? 55.229 -19.370 -13.910 1.00 91.00 269 CYS A C 1
ATOM 2346 O O . CYS A 1 269 ? 55.754 -19.569 -12.813 1.00 91.00 269 CYS A O 1
ATOM 2348 N N . ILE A 1 270 ? 53.986 -19.747 -14.195 1.00 89.50 270 ILE A N 1
ATOM 2349 C CA . ILE A 1 270 ? 53.098 -20.473 -13.272 1.00 89.50 270 ILE A CA 1
ATOM 2350 C C . ILE A 1 270 ? 52.947 -21.935 -13.709 1.00 89.50 270 ILE A C 1
ATOM 2352 O O . ILE A 1 270 ? 53.361 -22.303 -14.808 1.00 89.50 270 ILE A O 1
ATOM 2356 N N . GLU A 1 271 ? 52.388 -22.809 -12.871 1.00 90.56 271 GLU A N 1
ATOM 2357 C CA . GLU A 1 271 ? 52.081 -24.184 -13.294 1.00 90.56 271 GLU A CA 1
ATOM 2358 C C . GLU A 1 271 ? 51.000 -24.188 -14.383 1.00 90.56 271 GLU A C 1
ATOM 2360 O O . GLU A 1 271 ? 50.038 -23.431 -14.310 1.00 90.56 271 GLU A O 1
ATOM 2365 N N . LYS A 1 272 ? 51.101 -25.078 -15.379 1.00 86.56 272 LYS A N 1
ATOM 2366 C CA . LYS A 1 272 ? 50.064 -25.194 -16.423 1.00 86.56 272 LYS A CA 1
ATOM 2367 C C . LYS A 1 272 ? 48.660 -25.469 -15.878 1.00 86.56 272 LYS A C 1
ATOM 2369 O O . LYS A 1 272 ? 47.688 -25.113 -16.530 1.00 86.56 272 LYS A O 1
ATOM 2374 N N . SER A 1 273 ? 48.545 -26.115 -14.718 1.00 86.00 273 SER A N 1
ATOM 2375 C CA . SER A 1 273 ? 47.262 -26.372 -14.052 1.00 86.00 273 SER A CA 1
ATOM 2376 C C . SER A 1 273 ? 46.615 -25.133 -13.440 1.00 86.00 273 SER A C 1
ATOM 2378 O O . SER A 1 273 ? 45.431 -25.200 -13.134 1.00 86.00 273 SER A O 1
ATOM 2380 N N . ALA A 1 274 ? 47.374 -24.052 -13.258 1.00 88.50 274 ALA A N 1
ATOM 2381 C CA . ALA A 1 274 ? 46.881 -22.768 -12.767 1.00 88.50 274 ALA A CA 1
ATOM 2382 C C . ALA A 1 274 ? 46.351 -21.872 -13.902 1.00 88.50 274 ALA A C 1
ATOM 2384 O O . ALA A 1 274 ? 45.792 -20.818 -13.655 1.00 88.50 274 ALA A O 1
ATOM 2385 N N . GLN A 1 275 ? 46.493 -22.279 -15.169 1.00 88.88 275 GLN A N 1
ATOM 2386 C CA . GLN A 1 275 ? 45.849 -21.569 -16.270 1.00 88.88 275 GLN A CA 1
ATOM 2387 C C . GLN A 1 275 ? 44.343 -21.869 -16.267 1.00 88.88 275 GLN A C 1
ATOM 2389 O O . GLN A 1 275 ? 43.951 -23.032 -16.402 1.00 88.88 275 GLN A O 1
ATOM 2394 N N . CYS A 1 276 ? 43.504 -20.830 -16.213 1.00 88.88 276 CYS A N 1
ATOM 2395 C CA . CYS A 1 276 ? 42.044 -20.944 -16.239 1.00 88.88 276 CYS A CA 1
ATOM 2396 C C . CYS A 1 276 ? 41.457 -21.781 -15.088 1.00 88.88 276 CYS A C 1
ATOM 2398 O O . CYS A 1 276 ? 40.469 -22.503 -15.282 1.00 88.88 276 CYS A O 1
ATOM 2400 N N . ASP A 1 277 ? 42.060 -21.723 -13.903 1.00 87.69 277 ASP A N 1
ATOM 2401 C CA . ASP A 1 277 ? 41.608 -22.471 -12.728 1.00 87.69 277 ASP A CA 1
ATOM 2402 C C . ASP A 1 277 ? 40.584 -21.684 -11.875 1.00 87.69 277 ASP A C 1
ATOM 2404 O O . ASP A 1 277 ? 39.980 -22.222 -10.935 1.00 87.69 277 ASP A O 1
ATOM 2408 N N . GLY A 1 278 ? 40.320 -20.428 -12.253 1.00 82.75 278 GLY A N 1
ATOM 2409 C CA . GLY A 1 278 ? 39.398 -19.521 -11.578 1.00 82.75 278 GLY A CA 1
ATOM 2410 C C . GLY A 1 278 ? 40.058 -18.655 -10.502 1.00 82.75 278 GLY A C 1
ATOM 2411 O O . GLY A 1 278 ? 39.338 -17.942 -9.784 1.00 82.75 278 GLY A O 1
ATOM 2412 N N . ARG A 1 279 ? 41.385 -18.722 -10.348 1.00 86.38 279 ARG A N 1
ATOM 2413 C CA . ARG A 1 279 ? 42.195 -17.909 -9.437 1.00 86.38 279 ARG A CA 1
ATOM 2414 C C . ARG A 1 279 ? 43.217 -17.120 -10.241 1.00 86.38 279 ARG A C 1
ATOM 2416 O O . ARG A 1 279 ? 43.712 -17.561 -11.255 1.00 86.38 279 ARG A O 1
ATOM 2423 N N . THR A 1 280 ? 43.505 -15.910 -9.779 1.00 90.94 280 THR A N 1
ATOM 2424 C CA . THR A 1 280 ? 44.551 -15.084 -10.381 1.00 90.94 280 THR A CA 1
ATOM 2425 C C . THR A 1 280 ? 45.891 -15.464 -9.765 1.00 90.94 280 THR A C 1
ATOM 2427 O O . THR A 1 280 ? 46.194 -15.028 -8.651 1.00 90.94 280 THR A O 1
ATOM 2430 N N . ASP A 1 281 ? 46.657 -16.278 -10.479 1.00 90.69 281 ASP A N 1
ATOM 2431 C CA . ASP A 1 281 ? 48.003 -16.718 -10.123 1.00 90.69 281 ASP A CA 1
ATOM 2432 C C . ASP A 1 281 ? 49.091 -15.897 -10.838 1.00 90.69 281 ASP A C 1
ATOM 2434 O O . ASP A 1 281 ? 50.175 -15.713 -10.278 1.00 90.69 281 ASP A O 1
ATOM 2438 N N . CYS A 1 282 ? 48.817 -15.322 -12.016 1.00 89.06 282 CYS A N 1
ATOM 2439 C CA . CYS A 1 282 ? 49.704 -14.317 -12.614 1.00 89.06 282 CYS A CA 1
ATOM 2440 C C . CYS A 1 282 ? 49.540 -12.944 -11.940 1.00 89.06 282 CYS A C 1
ATOM 2442 O O . CYS A 1 282 ? 48.423 -12.499 -11.669 1.00 89.06 282 CYS A O 1
ATOM 2444 N N . SER A 1 283 ? 50.634 -12.191 -11.763 1.00 87.25 283 SER A N 1
ATOM 2445 C CA . SER A 1 283 ? 50.578 -10.813 -11.228 1.00 87.25 283 SER A CA 1
ATOM 2446 C C . SER A 1 283 ? 49.731 -9.842 -12.065 1.00 87.25 283 SER A C 1
ATOM 2448 O O . SER A 1 283 ? 49.197 -8.867 -11.533 1.00 87.25 283 SER A O 1
ATOM 2450 N N . ASP A 1 284 ? 49.591 -10.112 -13.362 1.00 84.94 284 ASP A N 1
ATOM 2451 C CA . ASP A 1 284 ? 48.777 -9.355 -14.317 1.00 84.94 284 ASP A CA 1
ATOM 2452 C C . ASP A 1 284 ? 47.405 -9.998 -14.607 1.00 84.94 284 ASP A C 1
ATOM 2454 O O . ASP A 1 284 ? 46.622 -9.456 -15.392 1.00 84.94 284 ASP A O 1
ATOM 2458 N N . GLY A 1 285 ? 47.106 -11.147 -13.990 1.00 84.69 285 GLY A N 1
ATOM 2459 C CA . GLY A 1 285 ? 45.885 -11.925 -14.207 1.00 84.69 285 GLY A CA 1
ATOM 2460 C C . GLY A 1 285 ? 45.697 -12.456 -15.624 1.00 84.69 285 GLY A C 1
ATOM 2461 O O . GLY A 1 285 ? 44.561 -12.698 -16.033 1.00 84.69 285 GLY A O 1
ATOM 2462 N N . SER A 1 286 ? 46.775 -12.579 -16.402 1.00 87.56 286 SER A N 1
ATOM 2463 C CA . SER A 1 286 ? 46.734 -13.070 -17.787 1.00 87.56 286 SER A CA 1
ATOM 2464 C C . SER A 1 286 ? 46.437 -14.571 -17.913 1.00 87.56 286 SER A C 1
ATOM 2466 O O . SER A 1 286 ? 46.062 -15.030 -18.989 1.00 87.56 286 SER A O 1
ATOM 2468 N N . ASP A 1 287 ? 46.564 -15.327 -16.827 1.00 90.31 287 ASP A N 1
ATOM 2469 C CA . ASP A 1 287 ? 46.192 -16.739 -16.692 1.00 90.31 287 ASP A CA 1
ATOM 2470 C C . ASP A 1 287 ? 44.682 -16.994 -16.703 1.00 90.31 287 ASP A C 1
ATOM 2472 O O . ASP A 1 287 ? 44.249 -18.065 -17.124 1.00 90.31 287 ASP A O 1
ATOM 2476 N N . GLU A 1 288 ? 43.886 -15.996 -16.319 1.00 91.75 288 GLU A N 1
ATOM 2477 C CA . GLU A 1 288 ? 42.418 -16.064 -16.279 1.00 91.75 288 GLU A CA 1
ATOM 2478 C C . GLU A 1 288 ? 41.752 -15.323 -17.453 1.00 91.75 288 GLU A C 1
ATOM 2480 O O . GLU A 1 288 ? 40.524 -15.213 -17.542 1.00 91.75 288 GLU A O 1
ATOM 2485 N N . GLN A 1 289 ? 42.556 -14.795 -18.378 1.00 82.12 289 GLN A N 1
ATOM 2486 C CA . GLN A 1 289 ? 42.082 -14.098 -19.570 1.00 82.12 289 GLN A CA 1
ATOM 2487 C C . GLN A 1 289 ? 41.978 -15.074 -20.752 1.00 82.12 289 GLN A C 1
ATOM 2489 O O . GLN A 1 289 ? 42.868 -15.879 -20.998 1.00 82.12 289 GLN A O 1
ATOM 2494 N N . PHE A 1 290 ? 40.887 -14.980 -21.522 1.00 75.31 290 PHE A N 1
ATOM 2495 C CA . PHE A 1 290 ? 40.639 -15.776 -22.742 1.00 75.31 290 PHE A CA 1
ATOM 2496 C C . PHE A 1 290 ? 40.449 -17.297 -22.545 1.00 75.31 290 PHE A C 1
ATOM 2498 O O . PHE A 1 290 ? 40.704 -18.092 -23.451 1.00 75.31 290 PHE A O 1
ATOM 2505 N N . CYS A 1 291 ? 39.915 -17.713 -21.396 1.00 81.31 291 CYS A N 1
ATOM 2506 C CA . CYS A 1 291 ? 39.523 -19.100 -21.133 1.00 81.31 291 CYS A CA 1
ATOM 2507 C C . CYS A 1 291 ? 38.217 -19.480 -21.862 1.00 81.31 291 CYS A C 1
ATOM 2509 O O . CYS A 1 291 ? 37.172 -18.856 -21.658 1.00 81.31 291 CYS A O 1
ATOM 2511 N N . HIS A 1 292 ? 38.247 -20.530 -22.691 1.00 71.75 292 HIS A N 1
ATOM 2512 C CA . HIS A 1 292 ? 37.069 -21.054 -23.394 1.00 71.75 292 HIS A CA 1
ATOM 2513 C C . HIS A 1 292 ? 36.845 -22.542 -23.073 1.00 71.75 292 HIS A C 1
ATOM 2515 O O . HIS A 1 292 ? 37.750 -23.340 -23.324 1.00 71.75 292 HIS A O 1
ATOM 2521 N N . PRO A 1 293 ? 35.646 -22.965 -22.611 1.00 57.38 293 PRO A N 1
ATOM 2522 C CA . PRO A 1 293 ? 34.448 -22.176 -22.271 1.00 57.38 293 PRO A CA 1
ATOM 2523 C C . PRO A 1 293 ? 34.602 -21.375 -20.957 1.00 57.38 293 PRO A C 1
ATOM 2525 O O . PRO A 1 293 ? 35.482 -21.700 -20.164 1.00 57.38 293 PRO A O 1
ATOM 2528 N N . PRO A 1 294 ? 33.764 -20.343 -20.705 1.00 51.09 294 PRO A N 1
ATOM 2529 C CA . PRO A 1 294 ? 33.905 -19.481 -19.532 1.00 51.09 294 PRO A CA 1
ATOM 2530 C C . PRO A 1 294 ? 33.811 -20.305 -18.248 1.00 51.09 294 PRO A C 1
ATOM 2532 O O . PRO A 1 294 ? 32.805 -20.981 -18.006 1.00 51.09 294 PRO A O 1
ATOM 2535 N N . VAL A 1 295 ? 34.864 -20.241 -17.433 1.00 51.16 295 VAL A N 1
ATOM 2536 C CA . VAL A 1 295 ? 34.944 -20.910 -16.135 1.00 51.16 295 VAL A CA 1
ATOM 2537 C C . VAL A 1 295 ? 33.842 -20.327 -15.252 1.00 51.16 295 VAL A C 1
ATOM 2539 O O . VAL A 1 295 ? 33.923 -19.203 -14.756 1.00 51.16 295 VAL A O 1
ATOM 2542 N N . GLN A 1 296 ? 32.741 -21.065 -15.101 1.00 44.38 296 GLN A N 1
ATOM 2543 C CA . GLN A 1 296 ? 31.704 -20.689 -14.155 1.00 44.38 296 GLN A CA 1
ATOM 2544 C C . GLN A 1 296 ? 32.285 -20.830 -12.754 1.00 44.38 296 GLN A C 1
ATOM 2546 O O . GLN A 1 296 ? 32.640 -21.930 -12.335 1.00 44.38 296 GLN A O 1
ATOM 2551 N N . LYS A 1 297 ? 32.334 -19.720 -12.011 1.00 50.72 297 LYS A N 1
ATOM 2552 C CA . LYS A 1 297 ? 32.518 -19.738 -10.558 1.00 50.72 297 LYS A CA 1
ATOM 2553 C C . LYS A 1 297 ? 31.443 -20.639 -9.947 1.00 50.72 297 LYS A C 1
ATOM 2555 O O . LYS A 1 297 ? 30.310 -20.204 -9.763 1.00 50.72 297 LYS A O 1
ATOM 2560 N N . GLN A 1 298 ? 31.782 -21.884 -9.633 1.00 37.91 298 GLN A N 1
ATOM 2561 C CA . GLN A 1 298 ? 30.961 -22.740 -8.785 1.00 37.91 298 GLN A CA 1
ATOM 2562 C C . GLN A 1 298 ? 31.847 -23.378 -7.711 1.00 37.91 298 GLN A C 1
ATOM 2564 O O . GLN A 1 298 ? 32.890 -23.950 -8.034 1.00 37.91 298 GLN A O 1
ATOM 2569 N N . PRO A 1 299 ? 31.462 -23.279 -6.427 1.00 42.75 299 PRO A N 1
ATOM 2570 C CA . PRO A 1 299 ? 32.201 -23.892 -5.339 1.00 42.75 299 PRO A CA 1
ATOM 2571 C C . PRO A 1 299 ? 32.116 -25.416 -5.439 1.00 42.75 299 PRO A C 1
ATOM 2573 O O . PRO A 1 299 ? 31.063 -25.992 -5.722 1.00 42.75 299 PRO A O 1
ATOM 2576 N N . SER A 1 300 ? 33.241 -26.065 -5.159 1.00 46.22 300 SER A N 1
ATOM 2577 C CA . SER A 1 300 ? 33.386 -27.512 -5.072 1.00 46.22 300 SER A CA 1
ATOM 2578 C C . SER A 1 300 ? 32.321 -28.134 -4.162 1.00 46.22 300 SER A C 1
ATOM 2580 O O . SER A 1 300 ? 32.333 -27.981 -2.941 1.00 46.22 300 SER A O 1
ATOM 2582 N N . LYS A 1 301 ? 31.404 -28.907 -4.748 1.00 36.34 301 LYS A N 1
ATOM 2583 C CA . LYS A 1 301 ? 30.676 -29.943 -4.012 1.00 36.34 301 LYS A CA 1
ATOM 2584 C C . LYS A 1 301 ? 31.112 -31.294 -4.549 1.00 36.34 301 LYS A C 1
ATOM 2586 O O . LYS A 1 301 ? 30.822 -31.652 -5.686 1.00 36.34 301 LYS A O 1
ATOM 2591 N N . SER A 1 302 ? 31.844 -32.024 -3.716 1.00 45.81 302 SER A N 1
ATOM 2592 C CA . SER A 1 302 ? 32.174 -33.426 -3.923 1.00 45.81 302 SER A CA 1
ATOM 2593 C C . SER A 1 302 ? 30.882 -34.242 -4.003 1.00 45.81 302 SER A C 1
ATOM 2595 O O . SER A 1 302 ? 30.159 -34.395 -3.022 1.00 45.81 302 SER A O 1
ATOM 2597 N N . VAL A 1 303 ? 30.571 -34.772 -5.184 1.00 42.41 303 VAL A N 1
ATOM 2598 C CA . VAL A 1 303 ? 29.495 -35.753 -5.343 1.00 42.41 303 VAL A CA 1
ATOM 2599 C C . VAL A 1 303 ? 30.119 -37.141 -5.253 1.00 42.41 303 VAL A C 1
ATOM 2601 O O . VAL A 1 303 ? 30.913 -37.543 -6.101 1.00 42.41 303 VAL A O 1
ATOM 2604 N N . THR A 1 304 ? 29.779 -37.875 -4.195 1.00 39.50 304 THR A N 1
ATOM 2605 C CA . THR A 1 304 ? 30.123 -39.290 -4.034 1.00 39.50 304 THR A CA 1
ATOM 2606 C C . THR A 1 304 ? 29.391 -40.119 -5.091 1.00 39.50 304 THR A C 1
ATOM 2608 O O . THR A 1 304 ? 28.162 -40.152 -5.127 1.00 39.50 304 THR A O 1
ATOM 2611 N N . LEU A 1 305 ? 30.147 -40.802 -5.951 1.00 39.34 305 LEU A N 1
ATOM 2612 C CA . LEU A 1 305 ? 29.616 -41.675 -6.996 1.00 39.34 305 LEU A CA 1
ATOM 2613 C C . LEU A 1 305 ? 29.108 -42.992 -6.372 1.00 39.34 305 LEU A C 1
ATOM 2615 O O . LEU A 1 305 ? 29.907 -43.829 -5.950 1.00 39.34 305 LEU A O 1
ATOM 2619 N N . ILE A 1 306 ? 27.788 -43.203 -6.320 1.00 45.69 306 ILE A N 1
ATOM 2620 C CA . ILE A 1 306 ? 27.215 -44.529 -6.038 1.00 45.69 306 ILE A CA 1
ATOM 2621 C C . ILE A 1 306 ? 27.284 -45.351 -7.329 1.00 45.69 306 ILE A C 1
ATOM 2623 O O . ILE A 1 306 ? 26.694 -45.004 -8.349 1.00 45.69 306 ILE A O 1
ATOM 2627 N N . LYS A 1 307 ? 28.048 -46.442 -7.281 1.00 39.59 307 LYS A N 1
ATOM 2628 C CA . LYS A 1 307 ? 28.325 -47.338 -8.405 1.00 39.59 307 LYS A CA 1
ATOM 2629 C C . LYS A 1 307 ? 27.157 -48.317 -8.587 1.00 39.59 307 LYS A C 1
ATOM 2631 O O . LYS A 1 307 ? 27.064 -49.289 -7.843 1.00 39.59 307 LYS A O 1
ATOM 2636 N N . HIS A 1 308 ? 26.296 -48.111 -9.582 1.00 38.19 308 HIS A N 1
ATOM 2637 C CA . HIS A 1 308 ? 25.469 -49.202 -10.105 1.00 38.19 308 HIS A CA 1
ATOM 2638 C C . HIS A 1 308 ? 26.223 -49.891 -11.241 1.00 38.19 308 HIS A C 1
ATOM 2640 O O . HIS A 1 308 ? 26.488 -49.299 -12.283 1.00 38.19 308 HIS A O 1
ATOM 2646 N N . MET A 1 309 ? 26.610 -51.146 -11.005 1.00 40.03 309 MET A N 1
ATOM 2647 C CA . MET A 1 309 ? 27.107 -52.027 -12.054 1.00 40.03 309 MET A CA 1
ATOM 2648 C C . MET A 1 309 ? 25.906 -52.545 -12.841 1.00 40.03 309 MET A C 1
ATOM 2650 O O . MET A 1 309 ? 25.152 -53.372 -12.337 1.00 40.03 309 MET A O 1
ATOM 2654 N N . ILE A 1 310 ? 25.743 -52.065 -14.069 1.00 44.91 310 ILE A N 1
ATOM 2655 C CA . ILE A 1 310 ? 25.028 -52.807 -15.103 1.00 44.91 310 ILE A CA 1
ATOM 2656 C C . ILE A 1 310 ? 26.072 -53.111 -16.170 1.00 44.91 310 ILE A C 1
ATOM 2658 O O . ILE A 1 310 ? 26.500 -52.228 -16.906 1.00 44.91 310 ILE A O 1
ATOM 2662 N N . THR A 1 311 ? 26.546 -54.353 -16.187 1.00 40.25 311 THR A N 1
ATOM 2663 C CA . THR A 1 311 ? 27.150 -54.939 -17.382 1.00 40.25 311 THR A CA 1
ATOM 2664 C C . THR A 1 311 ? 26.128 -55.902 -17.950 1.00 40.25 311 THR A C 1
ATOM 2666 O O . THR A 1 311 ? 25.849 -56.938 -17.342 1.00 40.25 311 THR A O 1
ATOM 2669 N N . ASP A 1 312 ? 25.571 -55.517 -19.093 1.00 43.56 312 ASP A N 1
ATOM 2670 C CA . ASP A 1 312 ? 24.879 -56.412 -20.006 1.00 43.56 312 ASP A CA 1
ATOM 2671 C C . ASP A 1 312 ? 25.816 -57.566 -20.385 1.00 43.56 312 ASP A C 1
ATOM 2673 O O . ASP A 1 312 ? 26.991 -57.351 -20.690 1.00 43.56 312 ASP A O 1
ATOM 2677 N N . ASN A 1 313 ? 25.298 -58.792 -20.337 1.00 36.72 313 ASN A N 1
ATOM 2678 C CA . ASN A 1 313 ? 25.974 -59.982 -20.837 1.00 36.72 313 ASN A CA 1
ATOM 2679 C C . ASN A 1 313 ? 25.155 -60.515 -22.015 1.00 36.72 313 ASN A C 1
ATOM 2681 O O . ASN A 1 313 ? 24.018 -60.961 -21.832 1.00 36.72 313 ASN A O 1
ATOM 2685 N N . LEU A 1 314 ? 25.760 -60.442 -23.198 1.00 37.62 314 LEU A N 1
ATOM 2686 C CA . LEU A 1 314 ? 25.468 -61.251 -24.375 1.00 37.62 314 LEU A CA 1
ATOM 2687 C C . LEU A 1 314 ? 26.729 -62.059 -24.677 1.00 37.62 314 LEU A C 1
ATOM 2689 O O . LEU A 1 314 ? 27.816 -61.435 -24.665 1.00 37.62 314 LEU A O 1
#

Organism: Wuchereria bancrofti (NCBI:txid6293)

Foldseek 3Di:
DDDDDDDPPPPPVVVVVVVVVVVVVVVVVVVVVVVVVVVVVPDDPPVNVVVVVVVVVVVVVVVVVVVVVVVVVVVVVVVVVVVVVVVVVVVVVVVVVVVVVVVVVVVVVVVVVVVVVVVVVVVVVVVVVVVVVVVVVVVVVVVVVVVVVVVVVVVVVVVVVVVVVVVVVVVVVVVVVVVVVVVVVVPPDDPDDDDDPDPDPQDDDPPQWGWDADPVRDIDIDRDPPPPPDDDPPDDDDDDDDDDPPPPDPDPPDDDDDPQWDAAPVRDTHGPCQQCPPDQPDPVSRSVPPDPPRDPPDDDDDDDDDDDDDDDDD